Protein 4D5C (pdb70)

Sequence (194 aa):
AKLDKEQVIDNALILLNEEVGMEGLTTRKLAQKLGVEQPTLYWHVKNKRALLDALAEETILQKHHHHVLPLANESWQDFLRNNAKSFRQALLMYRDGGKIHAGTRPSANQFETSEQQLQFLCDAGFTLTQAVYALSSIAHFTLGSVLETQEHQESQINYPPLLTQAIDDIMDSDNGEAAFLFVLDVMMISSGLETVLNN

InterPro domains:
  IPR001647 DNA-binding HTH domain, TetR-type [PF00440] (10-55)
  IPR001647 DNA-binding HTH domain, TetR-type [PR00455] (9-22)
  IPR001647 DNA-binding HTH domain, TetR-type [PR00455] (30-53)
  IPR001647 DNA-binding HTH domain, TetR-type [PS50977] (3-63)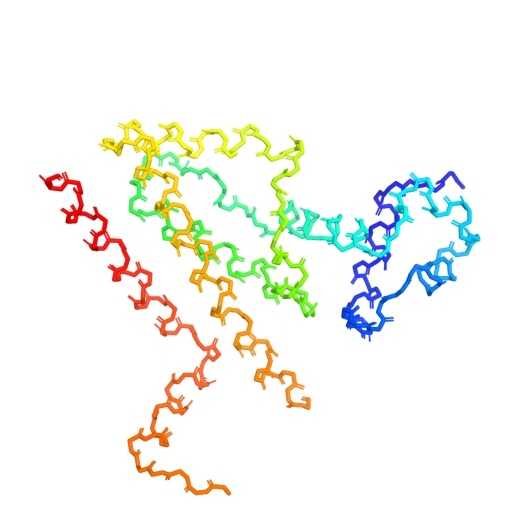
  IPR003012 Tetracycline transcriptional regulator, TetR [PR00400] (21-44)
  IPR003012 Tetracycline transcriptional regulator, TetR [PR00400] (75-94)
  IPR003012 Tetracycline transcriptional regulator, TetR [PR00400] (95-118)
  IPR003012 Tetracycline transcriptional regulator, TetR [PR00400] (130-149)
  IPR003012 Tetracycline transcriptional regulator, TetR [PR00400] (185-199)
  IPR004111 Tetracycline repressor TetR, C-terminal [PF02909] (68-202)
  IPR009057 Homedomain-like superfamily [SSF46689] (4-68)
  IPR023772 DNA-binding HTH domain, TetR-type, conserved site [PS01081] (21-52)
  IPR036271 Tetracyclin repressor-like, C-terminal domain superfamily [SSF48498] (68-204)
  IPR050109 HTH-type, TetR-like transcriptional regulator [PTHR30055] (5-101)

CATH classification: 1.10.10.60 (+1 more: 1.10.357.10)

Secondary structure (DSSP, 8-state):
----HHHHHHHHHHHHHHHHHHH--HHHHHHHHT--HHHHTTT-SSHHHHHHHHHHHHHHHH----SPPTT--HHHHHHHHHHHHHHHHHTSTTHHHHHTT----HHHHHHHHHHHHHHHHTT--HHHHHHHHHHHHHHHHHHHHHHHHHHH------HHHHHHHHHHHTTTTHHHHHHHHHHHHHHHHHHHH-

Organism: Proteus mirabilis (NCBI:txid584)

Solve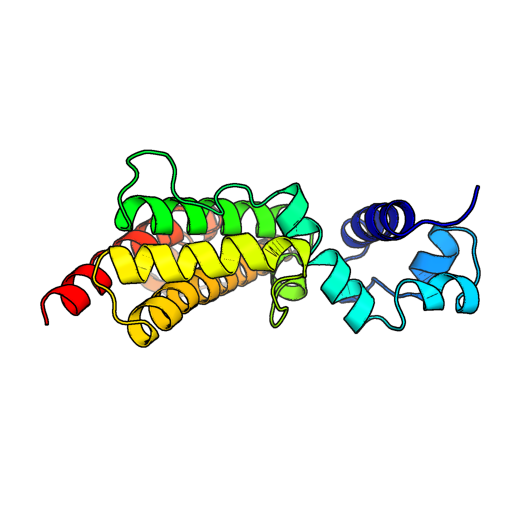nt-accessible surface area: 11404 Å² total; per-residue (Å²): 160,84,35,69,89,127,70,0,6,46,33,0,5,88,15,0,69,104,52,4,42,161,20,0,44,24,130,62,0,4,121,82,24,67,38,132,68,98,62,0,99,199,42,5,128,82,64,102,32,0,6,60,15,0,3,53,25,4,29,90,86,56,20,131,28,41,61,35,111,95,164,28,49,22,43,60,0,0,52,48,11,0,74,21,13,14,118,1,3,53,112,35,90,12,2,0,87,0,28,44,74,33,203,67,16,79,88,23,125,126,31,32,116,71,25,46,102,47,0,41,109,40,52,6,79,107,74,49,0,68,144,0,31,39,25,3,36,125,50,0,28,28,18,0,53,109,9,20,78,96,93,76,80,211,170,151,93,82,101,149,80,56,102,43,58,85,114,90,58,99,46,77,5,95,58,26,4,76,139,40,0,73,80,47,6,61,36,24,69,93,60,61,123,170

B-factor: mean 26.87, std 11.24, range [14.02, 91.84]

Structure (mmCIF, N/CA/C/O backbone):
data_4D5C
#
_entry.id   4D5C
#
_cell.length_a   55.150
_cell.length_b   106.060
_cell.length_c   70.080
_cell.angle_alpha   90.00
_cell.angle_beta   90.00
_cell.angle_gamma   90.00
#
_symmetry.space_group_name_H-M   'C 2 2 21'
#
loop_
_entity.id
_entity.type
_entity.pdbx_description
1 polymer 'TETRACYCLINE REPRESSOR PROTEIN TETR'
2 non-polymer 'SULFATE ION'
3 water water
#
loop_
_atom_site.group_PDB
_atom_site.id
_atom_site.type_symbol
_atom_site.label_atom_id
_atom_site.label_alt_id
_atom_site.label_comp_id
_atom_site.label_asym_id
_atom_site.label_entity_id
_atom_site.label_seq_id
_atom_site.pdbx_PDB_ins_code
_atom_site.Cartn_x
_atom_site.Cartn_y
_atom_site.Cartn_z
_atom_site.occupancy
_atom_site.B_iso_or_equiv
_atom_site.auth_seq_id
_atom_site.auth_comp_id
_atom_site.auth_asym_id
_atom_site.auth_atom_id
_atom_site.pdbx_PDB_model_num
ATOM 1 N N . ALA A 1 1 ? 51.058 26.000 -17.411 1.00 60.63 2 ALA A N 1
ATOM 2 C CA . ALA A 1 1 ? 49.942 26.613 -16.625 1.00 61.61 2 ALA A CA 1
ATOM 3 C C . ALA A 1 1 ? 50.024 26.294 -15.108 1.00 60.25 2 ALA A C 1
ATOM 4 O O . ALA A 1 1 ? 50.869 25.509 -14.650 1.00 57.07 2 ALA A O 1
ATOM 6 N N . LYS A 1 2 ? 49.153 26.950 -14.342 1.00 57.17 3 LYS A N 1
ATOM 7 C CA . LYS A 1 2 ? 48.886 26.576 -12.966 1.00 53.30 3 LYS A CA 1
ATOM 8 C C . LYS A 1 2 ? 48.126 25.234 -12.934 1.00 45.83 3 LYS A C 1
ATOM 9 O O . LYS A 1 2 ? 47.362 24.921 -13.850 1.00 44.87 3 LYS A O 1
ATOM 11 N N . LEU A 1 3 ? 48.346 24.452 -11.881 1.00 37.94 4 LEU A N 1
ATOM 12 C CA . LEU A 1 3 ? 47.530 23.288 -11.628 1.00 34.01 4 LEU A CA 1
ATOM 13 C C . LEU A 1 3 ? 46.180 23.767 -11.091 1.00 33.66 4 LEU A C 1
ATOM 14 O O . LEU A 1 3 ? 46.131 24.470 -10.079 1.00 33.86 4 LEU A O 1
ATOM 19 N N . ASP A 1 4 ? 45.097 23.401 -11.769 1.00 30.26 5 ASP A N 1
ATOM 20 C CA . ASP A 1 4 ? 43.752 23.752 -11.321 1.00 30.04 5 ASP A CA 1
ATOM 21 C C . ASP A 1 4 ? 43.019 22.498 -10.869 1.00 26.74 5 ASP A C 1
ATOM 22 O O . ASP A 1 4 ? 43.422 21.372 -11.169 1.00 23.29 5 ASP A O 1
ATOM 27 N N . LYS A 1 5 ? 41.968 22.700 -10.090 1.00 25.95 6 LYS A N 1
ATOM 28 C CA . LYS A 1 5 ? 41.254 21.595 -9.491 1.00 27.20 6 LYS A CA 1
ATOM 29 C C . LYS A 1 5 ? 40.644 20.656 -10.519 1.00 24.70 6 LYS A C 1
ATOM 30 O O . LYS A 1 5 ? 40.688 19.459 -10.335 1.00 22.70 6 LYS A O 1
ATOM 36 N N . GLU A 1 6 ? 40.012 21.210 -11.552 1.00 25.41 7 GLU A N 1
ATOM 37 C CA . GLU A 1 6 ? 39.481 20.405 -12.645 1.00 26.32 7 GLU A CA 1
ATOM 38 C C . GLU A 1 6 ? 40.539 19.470 -13.253 1.00 24.85 7 GLU A C 1
ATOM 39 O O . GLU A 1 6 ? 40.287 18.284 -13.495 1.00 23.72 7 GLU A O 1
ATOM 45 N N . GLN A 1 7 ? 41.740 19.996 -13.461 1.00 24.17 8 GLN A N 1
ATOM 46 C CA . GLN A 1 7 ? 42.829 19.169 -13.986 1.00 23.64 8 GLN A CA 1
ATOM 47 C C . GLN A 1 7 ? 43.189 18.030 -12.984 1.00 21.70 8 GLN A C 1
ATOM 48 O O . GLN A 1 7 ? 43.313 16.879 -13.346 1.00 20.64 8 GLN A O 1
ATOM 54 N N . VAL A 1 8 ? 43.291 18.361 -11.700 1.00 20.29 9 VAL A N 1
ATOM 55 C CA . VAL A 1 8 ? 43.546 17.363 -10.702 1.00 19.41 9 VAL A CA 1
ATOM 56 C C . VAL A 1 8 ? 42.480 16.259 -10.733 1.00 18.62 9 VAL A C 1
ATOM 57 O O . VAL A 1 8 ? 42.790 15.068 -10.764 1.00 17.68 9 VAL A O 1
ATOM 61 N N . ILE A 1 9 ? 41.222 16.678 -10.673 1.00 18.47 10 ILE A N 1
ATOM 62 C CA . ILE A 1 9 ? 40.153 15.701 -10.560 1.00 18.99 10 ILE A CA 1
ATOM 63 C C . ILE A 1 9 ? 39.980 14.871 -11.856 1.00 18.52 10 ILE A C 1
ATOM 64 O O . ILE A 1 9 ? 39.793 13.662 -11.794 1.00 18.22 10 ILE A O 1
ATOM 69 N N . ASP A 1 10 ? 40.114 15.495 -13.008 1.00 18.69 11 ASP A N 1
ATOM 70 C CA . ASP A 1 10 ? 39.986 14.741 -14.252 1.00 19.09 11 ASP A CA 1
ATOM 71 C C . ASP A 1 10 ? 41.077 13.651 -14.344 1.00 18.71 11 ASP A C 1
ATOM 72 O O . ASP A 1 10 ? 40.806 12.516 -14.780 1.00 18.41 11 ASP A O 1
ATOM 77 N N . ASN A 1 11 ? 42.309 14.010 -13.936 1.00 18.10 12 ASN A N 1
ATOM 78 C CA . ASN A 1 11 ? 43.396 13.033 -13.890 1.00 17.88 12 ASN A CA 1
ATOM 79 C C . ASN A 1 11 ? 43.149 11.941 -12.877 1.00 17.23 12 ASN A C 1
ATOM 80 O O . ASN A 1 11 ? 43.401 10.766 -13.131 1.00 16.94 12 ASN A O 1
ATOM 85 N N . ALA A 1 12 ? 42.572 12.321 -11.736 1.00 16.84 13 ALA A N 1
ATOM 86 C CA . ALA A 1 12 ? 42.222 11.348 -10.711 1.00 16.85 13 ALA A CA 1
ATOM 87 C C . ALA A 1 12 ? 41.157 10.328 -11.133 1.00 17.09 13 ALA A C 1
ATOM 88 O O . ALA A 1 12 ? 41.253 9.145 -10.777 1.00 16.91 13 ALA A O 1
ATOM 90 N N . LEU A 1 13 ? 40.166 10.816 -11.897 1.00 17.20 14 LEU A N 1
ATOM 91 C CA . LEU A 1 13 ? 39.134 9.951 -12.425 1.00 17.84 14 LEU A CA 1
ATOM 92 C C . LEU A 1 13 ? 39.702 8.907 -13.378 1.00 17.80 14 LEU A C 1
ATOM 93 O O . LEU A 1 13 ? 39.311 7.744 -13.355 1.00 17.59 14 LEU A O 1
ATOM 98 N N . ILE A 1 14 ? 40.620 9.339 -14.240 1.00 17.98 15 ILE A N 1
ATOM 99 C CA . ILE A 1 14 ? 41.351 8.426 -15.103 1.00 18.35 15 ILE A CA 1
ATOM 100 C C . ILE A 1 14 ? 42.105 7.368 -14.298 1.00 18.74 15 ILE A C 1
ATOM 101 O O . ILE A 1 14 ? 42.025 6.178 -14.560 1.00 18.85 15 ILE A O 1
ATOM 106 N N . LEU A 1 15 ? 42.829 7.822 -13.282 1.00 18.86 16 LEU A N 1
ATOM 107 C CA . LEU A 1 15 ? 43.605 6.922 -12.471 1.00 19.78 16 LEU A CA 1
ATOM 108 C C . LEU A 1 15 ? 42.696 5.937 -11.716 1.00 19.56 16 LEU A C 1
ATOM 109 O O . LEU A 1 15 ? 43.036 4.765 -11.587 1.00 19.99 16 LEU A O 1
ATOM 114 N N . LEU A 1 16 ? 41.555 6.421 -11.235 1.00 19.10 17 LEU A N 1
ATOM 115 C CA . LEU A 1 16 ? 40.581 5.553 -10.570 1.00 19.59 17 LEU A CA 1
ATOM 116 C C . LEU A 1 16 ? 40.170 4.377 -11.453 1.00 20.24 17 LEU A C 1
ATOM 117 O O . LEU A 1 16 ? 40.131 3.229 -11.016 1.00 20.84 17 LEU A O 1
ATOM 122 N N . ASN A 1 17 ? 39.804 4.643 -12.712 1.00 20.25 18 ASN A N 1
ATOM 123 C CA . ASN A 1 17 ? 39.524 3.527 -13.581 1.00 21.11 18 ASN A CA 1
ATOM 124 C C . ASN A 1 17 ? 40.689 2.592 -13.854 1.00 21.94 18 ASN A C 1
ATOM 125 O O . ASN A 1 17 ? 40.496 1.393 -14.068 1.00 22.67 18 ASN A O 1
ATOM 130 N N . GLU A 1 18 ? 41.888 3.146 -13.899 1.00 22.00 19 GLU A N 1
ATOM 131 C CA A GLU A 1 18 ? 43.096 2.375 -14.170 0.60 22.79 19 GLU A CA 1
ATOM 132 C CA B GLU A 1 18 ? 43.080 2.330 -14.180 0.40 23.07 19 GLU A CA 1
ATOM 133 C C . GLU A 1 18 ? 43.468 1.468 -12.999 1.00 23.49 19 GLU A C 1
ATOM 134 O O . GLU A 1 18 ? 43.855 0.324 -13.193 1.00 25.17 19 GLU A O 1
ATOM 145 N N . VAL A 1 19 ? 43.373 1.993 -11.778 1.00 23.13 20 VAL A N 1
ATOM 146 C CA . VAL A 1 19 ? 43.841 1.227 -10.610 1.00 23.69 20 VAL A CA 1
ATOM 147 C C . VAL A 1 19 ? 42.830 0.890 -9.510 1.00 23.72 20 VAL A C 1
ATOM 148 O O . VAL A 1 19 ? 43.160 0.098 -8.628 1.00 25.10 20 VAL A O 1
ATOM 152 N N . GLY A 1 20 ? 41.643 1.468 -9.523 1.00 23.07 21 GLY A N 1
ATOM 153 C CA . GLY A 1 20 ? 40.681 1.172 -8.486 1.00 23.34 21 GLY A CA 1
ATOM 154 C C . GLY A 1 20 ? 40.893 2.051 -7.263 1.00 23.13 21 GLY A C 1
ATOM 155 O O . GLY A 1 20 ? 41.911 2.746 -7.117 1.00 22.01 21 GLY A O 1
ATOM 156 N N . MET A 1 21 ? 39.925 2.004 -6.370 1.00 23.31 22 MET A N 1
ATOM 157 C CA . MET A 1 21 ? 39.890 2.850 -5.190 1.00 23.82 22 MET A CA 1
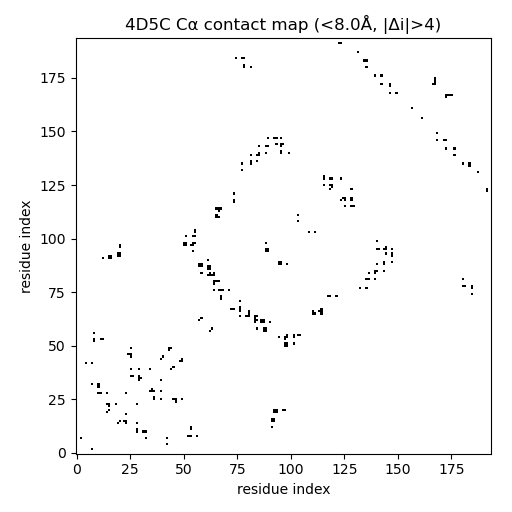ATOM 158 C C . MET A 1 21 ? 41.061 2.576 -4.249 1.00 24.62 22 MET A C 1
ATOM 159 O O . MET A 1 21 ? 41.756 3.498 -3.851 1.00 23.44 22 MET A O 1
ATOM 164 N N . GLU A 1 22 ? 41.237 1.309 -3.913 1.00 25.81 23 GLU A N 1
ATOM 165 C CA . GLU A 1 22 ? 42.321 0.896 -3.043 1.00 27.79 23 GLU A CA 1
ATOM 166 C C . GLU A 1 22 ? 43.666 1.308 -3.620 1.00 26.08 23 GLU A C 1
ATOM 167 O O . GLU A 1 22 ? 44.529 1.841 -2.868 1.00 25.52 23 GLU A O 1
ATOM 173 N N . GLY A 1 23 ? 43.855 1.064 -4.925 1.00 25.08 24 GLY A N 1
ATOM 174 C CA . GLY A 1 23 ? 45.113 1.414 -5.610 1.00 25.41 24 GLY A CA 1
ATOM 175 C C . GLY A 1 23 ? 45.442 2.894 -5.763 1.00 24.27 24 GLY A C 1
ATOM 176 O O . GLY A 1 23 ? 46.601 3.291 -5.953 1.00 24.05 24 GLY A O 1
ATOM 177 N N . LEU A 1 24 ? 44.405 3.712 -5.742 1.00 23.35 25 LEU A N 1
ATOM 178 C CA . LEU A 1 24 ? 44.512 5.137 -5.925 1.00 22.98 25 LEU A CA 1
ATOM 179 C C . LEU A 1 24 ? 45.165 5.764 -4.716 1.00 22.36 25 LEU A C 1
ATOM 180 O O . LEU A 1 24 ? 44.700 5.557 -3.590 1.00 23.13 25 LEU A O 1
ATOM 185 N N . THR A 1 25 ? 46.275 6.491 -4.916 1.00 21.06 26 THR A N 1
ATOM 186 C CA . THR A 1 25 ? 46.927 7.165 -3.791 1.00 20.48 26 THR A CA 1
ATOM 187 C C . THR A 1 25 ? 47.374 8.548 -4.260 1.00 19.70 26 THR A C 1
ATOM 188 O O . THR A 1 25 ? 47.579 8.805 -5.476 1.00 18.57 26 THR A O 1
ATOM 192 N N . THR A 1 26 ? 47.526 9.466 -3.314 1.00 19.37 27 THR A N 1
ATOM 193 C CA . THR A 1 26 ? 47.965 10.815 -3.689 1.00 18.86 27 THR A CA 1
ATOM 194 C C . THR A 1 26 ? 49.402 10.817 -4.297 1.00 18.55 27 THR A C 1
ATOM 195 O O . THR A 1 26 ? 49.689 11.597 -5.215 1.00 17.84 27 THR A O 1
ATOM 199 N N . ARG A 1 27 ? 50.247 9.902 -3.835 1.00 18.81 28 ARG A N 1
ATOM 200 C CA . ARG A 1 27 ? 51.593 9.747 -4.458 1.00 19.05 28 ARG A CA 1
ATOM 201 C C . ARG A 1 27 ? 51.490 9.462 -5.932 1.00 18.84 28 ARG A C 1
ATOM 202 O O . ARG A 1 27 ? 52.168 10.118 -6.761 1.00 18.56 28 ARG A O 1
ATOM 210 N N . LYS A 1 28 ? 50.657 8.484 -6.285 1.00 19.01 29 LYS A N 1
ATOM 211 C CA . LYS A 1 28 ? 50.484 8.112 -7.684 1.00 19.06 29 LYS A CA 1
ATOM 212 C C . LYS A 1 28 ? 49.859 9.230 -8.476 1.00 18.58 29 LYS A C 1
ATOM 213 O O . LYS A 1 28 ? 50.265 9.506 -9.640 1.00 18.76 29 LYS A O 1
ATOM 219 N N . LEU A 1 29 ? 48.834 9.869 -7.912 1.00 17.74 30 LEU A N 1
ATOM 220 C CA . LEU A 1 29 ? 48.220 10.998 -8.605 1.00 17.30 30 LEU A CA 1
ATOM 221 C C . LEU A 1 29 ? 49.221 12.168 -8.828 1.00 17.05 30 LEU A C 1
ATOM 222 O O . LEU A 1 29 ? 49.263 12.771 -9.907 1.00 16.72 30 LEU A O 1
ATOM 227 N N . ALA A 1 30 ? 50.032 12.476 -7.822 1.00 17.09 31 ALA A N 1
ATOM 228 C CA . ALA A 1 30 ? 51.116 13.472 -8.018 1.00 17.09 31 ALA A CA 1
ATOM 229 C C . ALA A 1 30 ? 52.047 13.134 -9.206 1.00 17.32 31 ALA A C 1
ATOM 230 O O . ALA A 1 30 ? 52.330 13.997 -10.036 1.00 17.01 31 ALA A O 1
ATOM 232 N N . GLN A 1 31 ? 52.470 11.878 -9.282 1.00 17.75 32 GLN A N 1
ATOM 233 C CA . GLN A 1 31 ? 53.261 11.392 -10.396 1.00 18.33 32 GLN A CA 1
ATOM 234 C C . GLN A 1 31 ? 52.592 11.614 -11.729 1.00 18.48 32 GLN A C 1
ATOM 235 O O . GLN A 1 31 ? 53.229 12.102 -12.674 1.00 18.52 32 GLN A O 1
ATOM 241 N N . LYS A 1 32 ? 51.298 11.280 -11.772 1.00 18.39 33 LYS A N 1
ATOM 242 C CA . LYS A 1 32 ? 50.516 11.399 -13.008 1.00 18.69 33 LYS A CA 1
ATOM 243 C C . LYS A 1 32 ? 50.463 12.861 -13.450 1.00 18.52 33 LYS A C 1
ATOM 244 O O . LYS A 1 32 ? 50.618 13.140 -14.642 1.00 18.68 33 LYS A O 1
ATOM 250 N N . LEU A 1 33 ? 50.312 13.782 -12.492 1.00 18.04 34 LEU A N 1
ATOM 251 C CA . LEU A 1 33 ? 50.222 15.218 -12.735 1.00 18.35 34 LEU A CA 1
ATOM 252 C C . LEU A 1 33 ? 51.581 15.872 -12.979 1.00 18.86 34 LEU A C 1
ATOM 253 O O . LEU A 1 33 ? 51.639 17.004 -13.440 1.00 19.63 34 LEU A O 1
ATOM 258 N N . GLY A 1 34 ? 52.661 15.188 -12.642 1.00 18.75 35 GLY A N 1
ATOM 259 C CA . GLY A 1 34 ? 53.987 15.771 -12.730 1.00 18.96 35 GLY A CA 1
ATOM 260 C C . GLY A 1 34 ? 54.248 16.884 -11.761 1.00 18.91 35 GLY A C 1
ATOM 261 O O . GLY A 1 34 ? 54.944 17.851 -12.104 1.00 19.28 35 GLY A O 1
ATOM 262 N N . VAL A 1 35 ? 53.722 16.722 -10.522 1.00 18.71 36 VAL A N 1
ATOM 263 C CA . VAL A 1 35 ? 53.980 17.637 -9.432 1.00 18.77 36 VAL A CA 1
ATOM 264 C C . VAL A 1 35 ? 54.360 16.819 -8.196 1.00 18.39 36 VAL A C 1
ATOM 265 O O . VAL A 1 35 ? 54.213 15.600 -8.169 1.00 17.69 36 VAL A O 1
ATOM 269 N N . GLU A 1 36 ? 54.838 17.512 -7.176 1.00 18.77 37 GLU A N 1
ATOM 270 C CA . GLU A 1 36 ? 55.109 16.858 -5.916 1.00 18.99 37 GLU A CA 1
ATOM 271 C C . GLU A 1 36 ? 53.911 16.965 -4.986 1.00 19.66 37 GLU A C 1
ATOM 272 O O . GLU A 1 36 ? 53.018 17.780 -5.154 1.00 19.64 37 GLU A O 1
ATOM 278 N N . GLN A 1 37 ? 53.942 16.128 -3.981 1.00 21.05 38 GLN A N 1
ATOM 279 C CA . GLN A 1 37 ? 52.840 16.038 -3.030 1.00 22.56 38 GLN A CA 1
ATOM 280 C C . GLN A 1 37 ? 52.448 17.379 -2.319 1.00 22.81 38 GLN A C 1
ATOM 281 O O . GLN A 1 37 ? 51.236 17.679 -2.162 1.00 22.20 38 GLN A O 1
ATOM 287 N N . PRO A 1 38 ? 53.447 18.185 -1.904 1.00 22.67 39 PRO A N 1
ATOM 288 C CA . PRO A 1 38 ? 53.067 19.463 -1.305 1.00 23.16 39 PRO A CA 1
ATOM 289 C C . PRO A 1 38 ? 52.286 20.385 -2.243 1.00 22.83 39 PRO A C 1
ATOM 290 O O . PRO A 1 38 ? 51.515 21.195 -1.776 1.00 23.30 39 PRO A O 1
ATOM 294 N N . THR A 1 39 ? 52.519 20.260 -3.552 1.00 21.56 40 THR A N 1
ATOM 295 C CA . THR A 1 39 ? 51.770 21.021 -4.541 1.00 21.63 40 THR A CA 1
ATOM 296 C C . THR A 1 39 ? 50.353 20.452 -4.650 1.00 21.33 40 THR A C 1
ATOM 297 O O . THR A 1 39 ? 49.362 21.214 -4.643 1.00 22.33 40 THR A O 1
ATOM 301 N N . LEU A 1 40 ? 50.230 19.134 -4.746 1.00 20.60 41 LEU A N 1
ATOM 302 C CA . LEU A 1 40 ? 48.890 18.497 -4.826 1.00 20.43 41 LEU A CA 1
ATOM 303 C C . LEU A 1 40 ? 48.062 18.732 -3.557 1.00 20.93 41 LEU A C 1
ATOM 304 O O . LEU A 1 40 ? 46.822 18.829 -3.596 1.00 20.35 41 LEU A O 1
ATOM 309 N N . TYR A 1 41 ? 48.758 18.760 -2.424 1.00 21.34 42 TYR A N 1
ATOM 310 C CA . TYR A 1 41 ? 48.166 19.011 -1.108 1.00 23.25 42 TYR A CA 1
ATOM 311 C C . TYR A 1 41 ? 47.167 20.166 -1.046 1.00 23.01 42 TYR A C 1
ATOM 312 O O . TYR A 1 41 ? 46.144 20.094 -0.327 1.00 22.55 42 TYR A O 1
ATOM 321 N N . TRP A 1 42 ? 47.475 21.252 -1.744 1.00 22.95 43 TRP A N 1
ATOM 322 C CA . TRP A 1 42 ? 46.604 22.414 -1.748 1.00 23.98 43 TRP A CA 1
ATOM 323 C C . TRP A 1 42 ? 45.248 22.083 -2.371 1.00 23.39 43 TRP A C 1
ATOM 324 O O . TRP A 1 42 ? 44.237 22.744 -2.050 1.00 23.72 43 TRP A O 1
ATOM 335 N N . HIS A 1 43 ? 45.206 21.064 -3.220 1.00 22.39 44 HIS A N 1
ATOM 336 C CA . HIS A 1 43 ? 43.946 20.636 -3.846 1.00 22.41 44 HIS A CA 1
ATOM 337 C C . HIS A 1 43 ? 43.216 19.545 -3.075 1.00 22.77 44 HIS A C 1
ATOM 338 O O . HIS A 1 43 ? 41.987 19.599 -2.914 1.00 22.89 44 HIS A O 1
ATOM 345 N N . VAL A 1 44 ? 43.961 18.517 -2.681 1.00 22.49 45 VAL A N 1
ATOM 346 C CA . VAL A 1 44 ? 43.414 17.398 -1.946 1.00 23.49 45 VAL A CA 1
ATOM 347 C C . VAL A 1 44 ? 44.410 17.087 -0.818 1.00 25.35 45 VAL A C 1
ATOM 348 O O . VAL A 1 44 ? 45.509 16.666 -1.092 1.00 24.57 45 VAL A O 1
ATOM 352 N N . LYS A 1 45 ? 43.991 17.326 0.429 1.00 27.34 46 LYS A N 1
ATOM 353 C CA . LYS A 1 45 ? 44.892 17.225 1.587 1.00 29.46 46 LYS A CA 1
ATOM 354 C C . LYS A 1 45 ? 45.239 15.809 1.949 1.00 27.80 46 LYS A C 1
ATOM 355 O O . LYS A 1 45 ? 46.284 15.558 2.548 1.00 29.03 46 LYS A O 1
ATOM 361 N N . ASN A 1 46 ? 44.423 14.859 1.527 1.00 25.23 47 ASN A N 1
ATOM 362 C CA . ASN A 1 46 ? 44.655 13.445 1.773 1.00 24.52 47 ASN A CA 1
ATOM 363 C C . ASN A 1 46 ? 43.771 12.588 0.914 1.00 22.77 47 ASN A C 1
ATOM 364 O O . ASN A 1 46 ? 42.936 13.117 0.158 1.00 21.85 47 ASN A O 1
ATOM 369 N N . LYS A 1 47 ? 43.946 11.280 1.003 1.00 22.37 48 LYS A N 1
ATOM 370 C CA . LYS A 1 47 ? 43.156 10.376 0.173 1.00 22.40 48 LYS A CA 1
ATOM 371 C C . LYS A 1 47 ? 41.659 10.494 0.391 1.00 22.18 48 LYS A C 1
ATOM 372 O O . LYS A 1 47 ? 40.879 10.515 -0.579 1.00 21.00 48 LYS A O 1
ATOM 378 N N . ARG A 1 48 ? 41.207 10.561 1.642 1.00 23.02 49 ARG A N 1
ATOM 379 C CA . ARG A 1 48 ? 39.768 10.711 1.855 1.00 23.98 49 ARG A CA 1
ATOM 380 C C . ARG A 1 48 ? 39.227 11.973 1.238 1.00 22.68 49 ARG A C 1
ATOM 381 O O . ARG A 1 48 ? 38.108 11.963 0.728 1.00 22.52 49 ARG A O 1
ATOM 389 N N . ALA A 1 49 ? 39.990 13.058 1.272 1.00 22.08 50 ALA A N 1
ATOM 390 C CA . ALA A 1 49 ? 39.520 14.300 0.604 1.00 21.67 50 ALA A CA 1
ATOM 391 C C . ALA A 1 49 ? 39.468 14.133 -0.925 1.00 20.76 50 ALA A C 1
ATOM 392 O O . ALA A 1 49 ? 38.578 14.690 -1.596 1.00 19.62 50 ALA A O 1
ATOM 394 N N . LEU A 1 50 ? 40.437 13.370 -1.442 1.00 20.62 51 LEU A N 1
ATOM 395 C CA . LEU A 1 50 ? 40.471 13.031 -2.864 1.00 19.88 51 LEU A CA 1
ATOM 396 C C . LEU A 1 50 ? 39.227 12.228 -3.247 1.00 19.97 51 LEU A C 1
ATOM 397 O O . LEU A 1 50 ? 38.546 12.546 -4.236 1.00 18.97 51 LEU A O 1
ATOM 402 N N . LEU A 1 51 ? 38.905 11.209 -2.458 1.00 20.47 52 LEU A N 1
ATOM 403 C CA . LEU A 1 51 ? 37.746 10.358 -2.760 1.00 20.66 52 LEU A CA 1
ATOM 404 C C . LEU A 1 51 ? 36.449 11.171 -2.667 1.00 20.81 52 LEU A C 1
ATOM 405 O O . LEU A 1 51 ? 35.518 10.986 -3.488 1.00 20.24 52 LEU A O 1
ATOM 410 N N . ASP A 1 52 ? 36.351 12.061 -1.673 1.00 21.06 53 ASP A N 1
ATOM 411 C CA . ASP A 1 52 ? 35.173 12.947 -1.572 1.00 21.82 53 ASP A CA 1
ATOM 412 C C . ASP A 1 52 ? 35.002 13.820 -2.821 1.00 20.85 53 ASP A C 1
ATOM 413 O O . ASP A 1 52 ? 33.878 13.981 -3.357 1.00 20.40 53 ASP A O 1
ATOM 418 N N . ALA A 1 53 ? 36.133 14.350 -3.319 1.00 20.25 54 ALA A N 1
ATOM 419 C CA . ALA A 1 53 ? 36.100 15.178 -4.497 1.00 19.44 54 ALA A CA 1
ATOM 420 C C . ALA A 1 53 ? 35.717 14.368 -5.745 1.00 18.71 54 ALA A C 1
ATOM 421 O O . ALA A 1 53 ? 34.913 14.847 -6.557 1.00 19.13 54 ALA A O 1
ATOM 423 N N . LEU A 1 54 ? 36.208 13.134 -5.851 1.00 18.24 55 LEU A N 1
ATOM 424 C CA . LEU A 1 54 ? 35.809 12.246 -6.930 1.00 18.27 55 LEU A CA 1
ATOM 425 C C . LEU A 1 54 ? 34.299 11.973 -6.893 1.00 18.00 55 LEU A C 1
ATOM 426 O O . LEU A 1 54 ? 33.623 12.086 -7.891 1.00 17.02 55 LEU A O 1
ATOM 431 N N . ALA A 1 55 ? 33.798 11.629 -5.712 1.00 18.46 56 ALA A N 1
ATOM 432 C CA . ALA A 1 55 ? 32.367 11.315 -5.550 1.00 19.16 56 ALA A CA 1
ATOM 433 C C . ALA A 1 55 ? 31.536 12.492 -5.994 1.00 19.38 56 ALA A C 1
ATOM 434 O O . ALA A 1 55 ? 30.535 12.298 -6.746 1.00 19.15 56 ALA A O 1
ATOM 436 N N . GLU A 1 56 ? 31.880 13.687 -5.508 1.00 19.96 57 GLU A N 1
ATOM 437 C CA A GLU A 1 56 ? 31.119 14.882 -5.864 0.70 21.39 57 GLU A CA 1
ATOM 438 C CA B GLU A 1 56 ? 31.148 14.905 -5.847 0.30 20.01 57 GLU A CA 1
ATOM 439 C C . GLU A 1 56 ? 31.173 15.170 -7.353 1.00 20.17 57 GLU A C 1
ATOM 440 O O . GLU A 1 56 ? 30.126 15.498 -7.970 1.00 18.70 57 GLU A O 1
ATOM 451 N N . THR A 1 57 ? 32.354 15.008 -7.932 1.00 18.87 58 THR A N 1
ATOM 452 C CA . THR A 1 57 ? 32.508 15.293 -9.349 1.00 19.17 58 THR A CA 1
ATOM 453 C C . THR A 1 57 ? 31.788 14.291 -10.244 1.00 18.04 58 THR A C 1
ATOM 454 O O . THR A 1 57 ? 31.265 14.663 -11.277 1.00 18.13 58 THR A O 1
ATOM 458 N N . ILE A 1 58 ? 31.774 13.034 -9.846 1.00 17.28 59 ILE A N 1
ATOM 459 C CA . ILE A 1 58 ? 31.063 12.041 -10.600 1.00 17.16 59 ILE A CA 1
ATOM 460 C C . ILE A 1 58 ? 29.585 12.391 -10.629 1.00 17.31 59 ILE A C 1
ATOM 461 O O . ILE A 1 58 ? 28.978 12.308 -11.690 1.00 17.01 59 ILE A O 1
ATOM 466 N N . LEU A 1 59 ? 29.006 12.774 -9.508 1.00 17.49 60 LEU A N 1
ATOM 467 C CA . LEU A 1 59 ? 27.570 13.186 -9.557 1.00 18.00 60 LEU A CA 1
ATOM 468 C C . LEU A 1 59 ? 27.387 14.429 -10.429 1.00 18.53 60 LEU A C 1
ATOM 469 O O . LEU A 1 59 ? 26.435 14.518 -11.193 1.00 18.12 60 LEU A O 1
ATOM 474 N N . GLN A 1 60 ? 28.238 15.433 -10.271 1.00 19.04 61 GLN A N 1
ATOM 475 C CA . GLN A 1 60 ? 28.102 16.658 -11.036 1.00 20.71 61 GLN A CA 1
ATOM 476 C C . GLN A 1 60 ? 28.144 16.362 -12.530 1.00 20.32 61 GLN A C 1
ATOM 477 O O . GLN A 1 60 ? 27.367 16.924 -13.299 1.00 20.73 61 GLN A O 1
ATOM 483 N N . LYS A 1 61 ? 29.045 15.478 -12.939 1.00 19.18 62 LYS A N 1
ATOM 484 C CA . LYS A 1 61 ? 29.189 15.141 -14.342 1.00 19.19 62 LYS A CA 1
ATOM 485 C C . LYS A 1 61 ? 28.131 14.196 -14.905 1.00 18.03 62 LYS A C 1
ATOM 486 O O . LYS A 1 61 ? 27.921 14.207 -16.130 1.00 18.46 62 LYS A O 1
ATOM 492 N N . HIS A 1 62 ? 27.569 13.318 -14.079 1.00 16.72 63 HIS A N 1
ATOM 493 C CA . HIS A 1 62 ? 26.779 12.230 -14.636 1.00 16.58 63 HIS A CA 1
ATOM 494 C C . HIS A 1 62 ? 25.396 11.995 -14.018 1.00 16.41 63 HIS A C 1
ATOM 495 O O . HIS A 1 62 ? 24.622 11.254 -14.601 1.00 16.60 63 HIS A O 1
ATOM 502 N N . HIS A 1 63 ? 25.121 12.607 -12.871 1.00 16.25 64 HIS A N 1
ATOM 503 C CA . HIS A 1 63 ? 23.831 12.446 -12.187 1.00 16.58 64 HIS A CA 1
ATOM 504 C C . HIS A 1 63 ? 22.990 13.676 -12.490 1.00 17.06 64 HIS A C 1
ATOM 505 O O . HIS A 1 63 ? 23.106 14.692 -11.825 1.00 17.39 64 HIS A O 1
ATOM 512 N N . HIS A 1 64 ? 22.173 13.581 -13.525 1.00 17.06 65 HIS A N 1
ATOM 513 C CA . HIS A 1 64 ? 21.481 14.758 -14.045 1.00 17.92 65 HIS A CA 1
ATOM 514 C C . HIS A 1 64 ? 20.010 14.864 -13.604 1.00 18.15 65 HIS A C 1
ATOM 515 O O . HIS A 1 64 ? 19.478 15.971 -13.663 1.00 19.21 65 HIS A O 1
ATOM 522 N N . HIS A 1 65 ? 19.378 13.778 -13.161 1.00 17.66 66 HIS A N 1
ATOM 523 C CA . HIS A 1 65 ? 17.981 13.897 -12.705 1.00 17.72 66 HIS A CA 1
ATOM 524 C C . HIS A 1 65 ? 17.891 14.331 -11.241 1.00 18.36 66 HIS A C 1
ATOM 525 O O . HIS A 1 65 ? 17.467 13.557 -10.369 1.00 17.54 66 HIS A O 1
ATOM 532 N N . VAL A 1 66 ? 18.350 15.555 -10.983 1.00 19.43 67 VAL A N 1
ATOM 533 C CA . VAL A 1 66 ? 18.460 16.065 -9.607 1.00 20.88 67 VAL A CA 1
ATOM 534 C C . VAL A 1 66 ? 17.292 16.971 -9.208 1.00 21.50 67 VAL A C 1
ATOM 535 O O . VAL A 1 66 ? 17.141 17.324 -8.025 1.00 22.31 67 VAL A O 1
ATOM 539 N N . LEU A 1 67 ? 16.499 17.406 -10.167 1.00 21.99 68 LEU A N 1
ATOM 540 C CA . LEU A 1 67 ? 15.244 18.102 -9.870 1.00 23.62 68 LEU A CA 1
ATOM 541 C C . LEU A 1 67 ? 14.096 17.458 -10.589 1.00 23.68 68 LEU A C 1
ATOM 542 O O . LEU A 1 67 ? 14.286 16.885 -11.698 1.00 23.43 68 LEU A O 1
ATOM 547 N N . PRO A 1 68 ? 12.871 17.613 -10.046 1.00 22.69 69 PRO A N 1
ATOM 548 C CA . PRO A 1 68 ? 11.729 17.144 -10.809 1.00 22.71 69 PRO A CA 1
ATOM 549 C C . PRO A 1 68 ? 11.574 17.871 -12.156 1.00 23.12 69 PRO A C 1
ATOM 550 O O . PRO A 1 68 ? 11.758 19.080 -12.218 1.00 23.72 69 PRO A O 1
ATOM 554 N N . LEU A 1 69 ? 11.174 17.143 -13.186 1.00 23.33 70 LEU A N 1
ATOM 555 C CA . LEU A 1 69 ? 10.914 17.783 -14.480 1.00 24.20 70 LEU A CA 1
ATOM 556 C C . LEU A 1 69 ? 9.632 18.551 -14.368 1.00 25.63 70 LEU A C 1
ATOM 557 O O . LEU A 1 69 ? 8.795 18.290 -13.463 1.00 24.32 70 LEU A O 1
ATOM 562 N N . ALA A 1 70 ? 9.399 19.470 -15.307 1.00 26.13 71 ALA A N 1
ATOM 563 C CA . ALA A 1 70 ? 8.106 20.159 -15.294 1.00 27.60 71 ALA A CA 1
ATOM 564 C C . ALA A 1 70 ? 6.972 19.128 -15.249 1.00 27.78 71 ALA A C 1
ATOM 565 O O . ALA A 1 70 ? 7.000 18.113 -15.951 1.00 27.25 71 ALA A O 1
ATOM 567 N N . ASN A 1 71 ? 5.979 19.363 -14.413 1.00 30.14 72 ASN A N 1
ATOM 568 C CA . ASN A 1 71 ? 4.862 18.450 -14.319 1.00 32.09 72 ASN A CA 1
ATOM 569 C C . ASN A 1 71 ? 5.110 17.017 -13.757 1.00 29.13 72 ASN A C 1
ATOM 570 O O . ASN A 1 71 ? 4.140 16.247 -13.639 1.00 30.78 72 ASN A O 1
ATOM 575 N N . GLU A 1 72 ? 6.358 16.653 -13.415 1.00 24.18 73 GLU A N 1
ATOM 576 C CA . GLU A 1 72 ? 6.646 15.319 -12.883 1.00 21.25 73 GLU A CA 1
ATOM 577 C C . GLU A 1 72 ? 6.057 15.148 -11.485 1.00 19.37 73 GLU A C 1
ATOM 578 O O . GLU A 1 72 ? 6.213 16.031 -10.617 1.00 19.30 73 GLU A O 1
ATOM 584 N N . SER A 1 73 ? 5.504 13.974 -11.236 1.00 17.91 74 SER A N 1
ATOM 585 C CA . SER A 1 73 ? 4.983 13.646 -9.906 1.00 17.63 74 SER A CA 1
ATOM 586 C C . SER A 1 73 ? 6.146 13.353 -8.987 1.00 17.28 74 SER A C 1
ATOM 587 O O . SER A 1 73 ? 7.235 13.041 -9.409 1.00 16.71 74 SER A O 1
ATOM 590 N N . TRP A 1 74 ? 5.904 13.450 -7.681 1.00 16.16 75 TRP A N 1
ATOM 591 C CA . TRP A 1 74 ? 6.944 12.997 -6.773 1.00 15.49 75 TRP A CA 1
ATOM 592 C C . TRP A 1 74 ? 7.346 11.533 -6.999 1.00 15.03 75 TRP A C 1
ATOM 593 O O . TRP A 1 74 ? 8.536 11.184 -6.850 1.00 14.57 75 TRP A O 1
ATOM 604 N N . GLN A 1 75 ? 6.388 10.675 -7.345 1.00 15.25 76 GLN A N 1
ATOM 605 C CA . GLN A 1 75 ? 6.654 9.269 -7.624 1.00 15.32 76 GLN A CA 1
ATOM 606 C C . GLN A 1 75 ? 7.643 9.124 -8.802 1.00 15.59 76 GLN A C 1
ATOM 607 O O . GLN A 1 75 ? 8.682 8.443 -8.688 1.00 15.62 76 GLN A O 1
ATOM 613 N N . ASP A 1 76 ? 7.353 9.821 -9.873 1.00 16.39 77 ASP A N 1
ATOM 614 C CA . ASP A 1 76 ? 8.267 9.761 -11.025 1.00 17.28 77 ASP A CA 1
ATOM 615 C C . ASP A 1 76 ? 9.606 10.426 -10.728 1.00 16.57 77 ASP A C 1
ATOM 616 O O . ASP A 1 76 ? 10.643 9.927 -11.192 1.00 16.36 77 ASP A O 1
ATOM 621 N N . PHE A 1 77 ? 9.601 11.523 -9.976 1.00 15.98 78 PHE A N 1
ATOM 622 C CA . PHE A 1 77 ? 10.841 12.167 -9.618 1.00 15.55 78 PHE A CA 1
ATOM 623 C C . PHE A 1 77 ? 11.760 11.203 -8.802 1.00 15.16 78 PHE A C 1
ATOM 624 O O . PHE A 1 77 ? 12.955 11.033 -9.133 1.00 14.56 78 PHE A O 1
ATOM 632 N N . LEU A 1 78 ? 11.239 10.575 -7.746 1.00 15.30 79 LEU A N 1
ATOM 633 C CA . LEU A 1 78 ? 12.077 9.603 -7.002 1.00 15.10 79 LEU A CA 1
ATOM 634 C C . LEU A 1 78 ? 12.570 8.442 -7.889 1.00 15.35 79 LEU A C 1
ATOM 635 O O . LEU A 1 78 ? 13.730 8.009 -7.778 1.00 15.12 79 LEU A O 1
ATOM 640 N N . ARG A 1 79 ? 11.718 7.967 -8.803 1.00 15.86 80 ARG A N 1
ATOM 641 C CA . ARG A 1 79 ? 12.060 6.851 -9.631 1.00 16.79 80 ARG A CA 1
ATOM 642 C C . ARG A 1 79 ? 13.231 7.258 -10.550 1.00 15.97 80 ARG A C 1
ATOM 643 O O . ARG A 1 79 ? 14.242 6.528 -10.691 1.00 15.67 80 ARG A O 1
ATOM 651 N N . ASN A 1 80 ? 13.077 8.424 -11.159 1.00 15.61 81 ASN A N 1
ATOM 652 C CA . ASN A 1 80 ? 14.088 8.887 -12.146 1.00 15.40 81 ASN A CA 1
ATOM 653 C C . ASN A 1 80 ? 15.338 9.399 -11.485 1.00 14.95 81 ASN A C 1
ATOM 654 O O . ASN A 1 80 ? 16.454 9.187 -11.996 1.00 14.65 81 ASN A O 1
ATOM 659 N N . ASN A 1 81 ? 15.213 9.976 -10.297 1.00 14.76 82 ASN A N 1
ATOM 660 C CA . ASN A 1 81 ? 16.352 10.367 -9.530 1.00 15.06 82 ASN A CA 1
ATOM 661 C C . ASN A 1 81 ? 17.198 9.140 -9.186 1.00 14.73 82 ASN A C 1
ATOM 662 O O . ASN A 1 81 ? 18.430 9.183 -9.279 1.00 14.36 82 ASN A O 1
ATOM 667 N N . ALA A 1 82 ? 16.534 8.064 -8.721 1.00 14.70 83 ALA A N 1
ATOM 668 C CA . ALA A 1 82 ? 17.224 6.798 -8.384 1.00 14.72 83 ALA A CA 1
ATOM 669 C C . ALA A 1 82 ? 17.936 6.153 -9.571 1.00 14.74 83 ALA A C 1
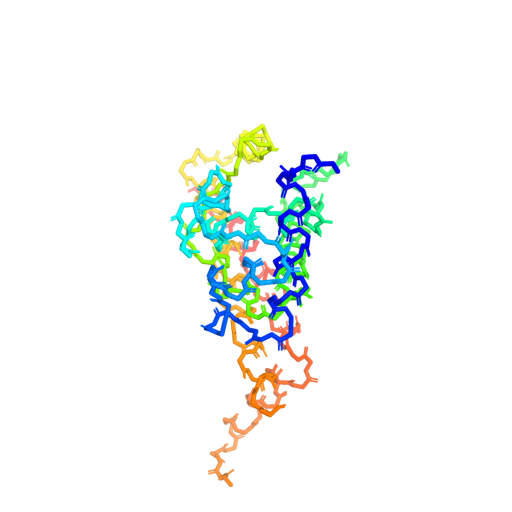ATOM 670 O O . ALA A 1 82 ? 19.108 5.711 -9.480 1.00 14.53 83 ALA A O 1
ATOM 672 N N . LYS A 1 83 ? 17.240 6.104 -10.700 1.00 15.09 84 LYS A N 1
ATOM 673 C CA . LYS A 1 83 ? 17.832 5.553 -11.940 1.00 15.34 84 LYS A CA 1
ATOM 674 C C . LYS A 1 83 ? 19.060 6.357 -12.369 1.00 15.01 84 LYS A C 1
ATOM 675 O O . LYS A 1 83 ? 20.118 5.770 -12.728 1.00 15.10 84 LYS A O 1
ATOM 681 N N . SER A 1 84 ? 18.940 7.674 -12.319 1.00 14.51 85 SER A N 1
ATOM 682 C CA . SER A 1 84 ? 20.031 8.587 -12.683 1.00 14.56 85 SER A CA 1
ATOM 683 C C . SER A 1 84 ? 21.195 8.356 -11.734 1.00 14.36 85 SER A C 1
ATOM 684 O O . SER A 1 84 ? 22.361 8.274 -12.152 1.00 14.22 85 SER A O 1
ATOM 687 N N . PHE A 1 85 ? 20.901 8.307 -10.439 1.00 14.02 86 PHE A N 1
ATOM 688 C CA . PHE A 1 85 ? 21.956 8.012 -9.434 1.00 14.28 86 PHE A CA 1
ATOM 689 C C . PHE A 1 85 ? 22.690 6.693 -9.699 1.00 14.67 86 PHE A C 1
ATOM 690 O O . PHE A 1 85 ? 23.935 6.635 -9.678 1.00 14.78 86 PHE A O 1
ATOM 698 N N . ARG A 1 86 ? 21.931 5.638 -9.938 1.00 15.18 87 ARG A N 1
ATOM 699 C CA . ARG A 1 86 ? 22.487 4.317 -10.139 1.00 16.39 87 ARG A CA 1
ATOM 700 C C . ARG A 1 86 ? 23.432 4.332 -11.354 1.00 16.47 87 ARG A C 1
ATOM 701 O O . ARG A 1 86 ? 24.541 3.782 -11.310 1.00 16.33 87 ARG A O 1
ATOM 709 N N . GLN A 1 87 ? 22.974 4.965 -12.436 1.00 16.32 88 GLN A N 1
ATOM 710 C CA . GLN A 1 87 ? 23.807 4.973 -13.631 1.00 17.52 88 GLN A CA 1
ATOM 711 C C . GLN A 1 87 ? 25.100 5.781 -13.391 1.00 16.90 88 GLN A C 1
ATOM 712 O O . GLN A 1 87 ? 26.193 5.378 -13.896 1.00 17.02 88 GLN A O 1
ATOM 718 N N . ALA A 1 88 ? 24.972 6.899 -12.671 1.00 16.32 89 ALA A N 1
ATOM 719 C CA . ALA A 1 88 ? 26.146 7.720 -12.329 1.00 16.56 89 ALA A CA 1
ATOM 720 C C . ALA A 1 88 ? 27.122 6.911 -11.498 1.00 16.89 89 ALA A C 1
ATOM 721 O O . ALA A 1 88 ? 28.338 6.977 -11.771 1.00 17.60 89 ALA A O 1
ATOM 723 N N . LEU A 1 89 ? 26.648 6.214 -10.479 1.00 16.66 90 LEU A N 1
ATOM 724 C CA . LEU A 1 89 ? 27.555 5.388 -9.663 1.00 17.70 90 LEU A CA 1
ATOM 725 C C . LEU A 1 89 ? 28.223 4.259 -10.443 1.00 18.22 90 LEU A C 1
ATOM 726 O O . LEU A 1 89 ? 29.355 3.867 -10.114 1.00 18.42 90 LEU A O 1
ATOM 731 N N . LEU A 1 90 ? 27.536 3.706 -11.439 1.00 17.81 91 LEU A N 1
ATOM 732 C CA . LEU A 1 90 ? 28.127 2.662 -12.260 1.00 18.75 91 LEU A CA 1
ATOM 733 C C . LEU A 1 90 ? 29.149 3.153 -13.298 1.00 19.14 91 LEU A C 1
ATOM 734 O O . LEU A 1 90 ? 29.792 2.326 -13.910 1.00 19.14 91 LEU A O 1
ATOM 739 N N . MET A 1 91 ? 29.276 4.452 -13.489 1.00 19.34 92 MET A N 1
ATOM 740 C CA . MET A 1 91 ? 30.153 5.020 -14.532 1.00 20.86 92 MET A CA 1
ATOM 741 C C . MET A 1 91 ? 31.632 4.728 -14.285 1.00 20.85 92 MET A C 1
ATOM 742 O O . MET A 1 91 ? 32.369 4.501 -15.239 1.00 20.76 92 MET A O 1
ATOM 747 N N . TYR A 1 92 ? 32.045 4.686 -13.021 1.00 19.70 93 TYR A N 1
ATOM 748 C CA . TYR A 1 92 ? 33.431 4.524 -12.647 1.00 20.26 93 TYR A CA 1
ATOM 749 C C . TYR A 1 92 ? 33.642 3.293 -11.777 1.00 20.51 93 TYR A C 1
ATOM 750 O O . TYR A 1 92 ? 32.752 2.862 -11.017 1.00 20.19 93 TYR A O 1
ATOM 759 N N . ARG A 1 93 ? 34.860 2.769 -11.893 1.00 20.76 94 ARG A N 1
ATOM 760 C CA . ARG A 1 93 ? 35.329 1.646 -11.094 1.00 21.11 94 ARG A CA 1
ATOM 761 C C . ARG A 1 93 ? 35.227 2.031 -9.631 1.00 20.61 94 ARG A C 1
ATOM 762 O O . ARG A 1 93 ? 35.555 3.178 -9.268 1.00 19.76 94 ARG A O 1
ATOM 770 N N . ASP A 1 94 ? 34.698 1.113 -8.819 1.00 20.90 95 ASP A N 1
ATOM 771 C CA . ASP A 1 94 ? 34.487 1.349 -7.386 1.00 21.17 95 ASP A CA 1
ATOM 772 C C . ASP A 1 94 ? 33.636 2.565 -7.083 1.00 20.79 95 ASP A C 1
ATOM 773 O O . ASP A 1 94 ? 33.724 3.140 -5.979 1.00 21.14 95 ASP A O 1
ATOM 778 N N . GLY A 1 95 ? 32.714 2.894 -8.015 1.00 20.21 96 GLY A N 1
ATOM 779 C CA . GLY A 1 95 ? 31.952 4.119 -7.917 1.00 19.65 96 GLY A CA 1
ATOM 780 C C . GLY A 1 95 ? 31.073 4.143 -6.686 1.00 19.35 96 GLY A C 1
ATOM 781 O O . GLY A 1 95 ? 30.946 5.170 -6.019 1.00 19.30 96 GLY A O 1
ATOM 782 N N . GLY A 1 96 ? 30.486 2.996 -6.393 1.00 19.85 97 GLY A N 1
ATOM 783 C CA . GLY A 1 96 ? 29.699 2.835 -5.176 1.00 20.41 97 GLY A CA 1
ATOM 784 C C . GLY A 1 96 ? 30.514 3.007 -3.899 1.00 22.08 97 GLY A C 1
ATOM 785 O O . GLY A 1 96 ? 30.172 3.804 -3.032 1.00 21.31 97 GLY A O 1
ATOM 786 N N . LYS A 1 97 ? 31.629 2.293 -3.805 1.00 25.58 98 LYS A N 1
ATOM 787 C CA . LYS A 1 97 ? 32.521 2.416 -2.629 1.00 27.70 98 LYS A CA 1
ATOM 788 C C . LYS A 1 97 ? 33.039 3.822 -2.400 1.00 26.59 98 LYS A C 1
ATOM 789 O O . LYS A 1 97 ? 33.144 4.286 -1.278 1.00 25.81 98 LYS A O 1
ATOM 795 N N . ILE A 1 98 ? 33.384 4.493 -3.486 1.00 25.33 99 ILE A N 1
ATOM 796 C CA . ILE A 1 98 ? 33.814 5.884 -3.469 1.00 26.58 99 ILE A CA 1
ATOM 797 C C . ILE A 1 98 ? 32.749 6.862 -2.938 1.00 24.91 99 ILE A C 1
ATOM 798 O O . ILE A 1 98 ? 33.044 7.807 -2.177 1.00 24.35 99 ILE A O 1
ATOM 803 N N . HIS A 1 99 ? 31.500 6.599 -3.302 1.00 23.90 100 HIS A N 1
ATOM 804 C CA . HIS A 1 99 ? 30.432 7.492 -2.969 1.00 23.18 100 HIS A CA 1
ATOM 805 C C . HIS A 1 99 ? 30.056 7.439 -1.480 1.00 24.83 100 HIS A C 1
ATOM 806 O O . HIS A 1 99 ? 29.736 8.458 -0.871 1.00 24.92 100 HIS A O 1
ATOM 813 N N . ALA A 1 100 ? 30.074 6.246 -0.915 1.00 26.48 101 ALA A N 1
ATOM 814 C CA . ALA A 1 100 ? 29.551 6.035 0.449 1.00 29.30 101 ALA A CA 1
ATOM 815 C C . ALA A 1 100 ? 30.059 7.075 1.464 1.00 30.82 101 ALA A C 1
ATOM 816 O O . ALA A 1 100 ? 31.272 7.321 1.615 1.00 30.98 101 ALA A O 1
ATOM 818 N N . GLY A 1 101 ? 29.086 7.704 2.124 1.00 33.94 102 GLY A N 1
ATOM 819 C CA . GLY A 1 101 ? 29.332 8.587 3.262 1.00 37.54 102 GLY A CA 1
ATOM 820 C C . GLY A 1 101 ? 29.544 10.046 2.905 1.00 38.75 102 GLY A C 1
ATOM 821 O O . GLY A 1 101 ? 29.687 10.866 3.798 1.00 39.85 102 GLY A O 1
ATOM 822 N N . THR A 1 102 ? 29.574 10.375 1.613 1.00 37.58 103 THR A N 1
ATOM 823 C CA . THR A 1 102 ? 29.905 11.730 1.184 1.00 38.79 103 THR A CA 1
ATOM 824 C C . THR A 1 102 ? 28.688 12.639 1.314 1.00 40.69 103 THR A C 1
ATOM 825 O O . THR A 1 102 ? 27.569 12.153 1.314 1.00 44.96 103 THR A O 1
ATOM 829 N N . ARG A 1 103 ? 28.914 13.943 1.435 1.00 43.74 104 ARG A N 1
ATOM 830 C CA . ARG A 1 103 ? 27.818 14.917 1.522 1.00 52.61 104 ARG A CA 1
ATOM 831 C C . ARG A 1 103 ? 27.681 15.690 0.213 1.00 51.24 104 ARG A C 1
ATOM 832 O O . ARG A 1 103 ? 28.604 15.658 -0.628 1.00 50.45 104 ARG A O 1
ATOM 840 N N . PRO A 1 104 ? 26.530 16.390 0.023 1.00 47.78 105 PRO A N 1
ATOM 841 C CA . PRO A 1 104 ? 26.460 17.228 -1.170 1.00 47.39 105 PRO A CA 1
ATOM 842 C C . PRO A 1 104 ? 27.518 18.325 -1.100 1.00 46.20 105 PRO A C 1
ATOM 843 O O . PRO A 1 104 ? 27.800 18.854 -0.035 1.00 45.92 105 PRO A O 1
ATOM 847 N N . SER A 1 105 ? 28.115 18.638 -2.234 1.00 46.01 106 SER A N 1
ATOM 848 C CA . SER A 1 105 ? 28.993 19.776 -2.286 1.00 44.17 106 SER A CA 1
ATOM 849 C C . SER A 1 105 ? 28.207 21.079 -2.477 1.00 40.89 106 SER A C 1
ATOM 850 O O . SER A 1 105 ? 26.962 21.086 -2.703 1.00 36.98 106 SER A O 1
ATOM 853 N N . ALA A 1 106 ? 28.962 22.170 -2.408 1.00 38.44 107 ALA A N 1
ATOM 854 C CA . ALA A 1 106 ? 28.422 23.503 -2.414 1.00 40.06 107 ALA A CA 1
ATOM 855 C C . ALA A 1 106 ? 27.610 23.689 -3.663 1.00 40.01 107 ALA A C 1
ATOM 856 O O . ALA A 1 106 ? 26.510 24.247 -3.606 1.00 38.75 107 ALA A O 1
ATOM 858 N N . ASN A 1 107 ? 28.119 23.168 -4.778 1.00 44.43 108 ASN A N 1
ATOM 859 C CA . ASN A 1 107 ? 27.389 23.227 -6.046 1.00 45.43 108 ASN A CA 1
ATOM 860 C C . ASN A 1 107 ? 26.123 22.347 -6.103 1.00 40.59 108 ASN A C 1
ATOM 861 O O . ASN A 1 107 ? 25.389 22.396 -7.089 1.00 39.22 108 ASN A O 1
ATOM 866 N N . GLN A 1 108 ? 25.911 21.510 -5.097 1.00 37.16 109 GLN A N 1
ATOM 867 C CA . GLN A 1 108 ? 24.696 20.710 -5.012 1.00 35.63 109 GLN A CA 1
ATOM 868 C C . GLN A 1 108 ? 23.767 21.157 -3.852 1.00 33.56 109 GLN A C 1
ATOM 869 O O . GLN A 1 108 ? 22.687 20.591 -3.708 1.00 32.53 109 GLN A O 1
ATOM 875 N N . PHE A 1 109 ? 24.142 22.165 -3.064 1.00 32.61 110 PHE A N 1
ATOM 876 C CA . PHE A 1 109 ? 23.262 22.620 -1.951 1.00 32.67 110 PHE A CA 1
ATOM 877 C C . PHE A 1 109 ? 21.880 23.064 -2.425 1.00 31.89 110 PHE A C 1
ATOM 878 O O . PHE A 1 109 ? 20.869 22.656 -1.849 1.00 30.63 110 PHE A O 1
ATOM 886 N N . GLU A 1 110 ? 21.864 23.940 -3.418 1.00 33.24 111 GLU A N 1
ATOM 887 C CA . GLU A 1 110 ? 20.649 24.443 -4.025 1.00 34.67 111 GLU A CA 1
ATOM 888 C C . GLU A 1 110 ? 19.673 23.330 -4.417 1.00 31.53 111 GLU A C 1
ATOM 889 O O . GLU A 1 110 ? 18.475 23.398 -4.088 1.00 28.27 111 GLU A O 1
ATOM 895 N N . THR A 1 111 ? 20.159 22.352 -5.197 1.00 29.48 112 THR A N 1
ATOM 896 C CA . THR A 1 111 ? 19.242 21.310 -5.703 1.00 28.03 112 THR A CA 1
ATOM 897 C C . THR A 1 111 ? 18.846 20.337 -4.587 1.00 26.54 112 THR A C 1
ATOM 898 O O . THR A 1 111 ? 17.712 19.884 -4.571 1.00 25.45 112 THR A O 1
ATOM 902 N N . SER A 1 112 ? 19.752 20.072 -3.649 1.00 26.14 113 SER A N 1
ATOM 903 C CA . SER A 1 112 ? 19.409 19.250 -2.483 1.00 25.38 113 SER A CA 1
ATOM 904 C C . SER A 1 112 ? 18.311 19.902 -1.634 1.00 23.64 113 SER A C 1
ATOM 905 O O . SER A 1 112 ? 17.380 19.221 -1.185 1.00 22.15 113 SER A O 1
ATOM 908 N N . GLU A 1 113 ? 18.388 21.209 -1.470 1.00 23.41 114 GLU A N 1
ATOM 909 C CA . GLU A 1 113 ? 17.325 21.931 -0.739 1.00 23.25 114 GLU A CA 1
ATOM 910 C C . GLU A 1 113 ? 16.016 21.857 -1.494 1.00 22.43 114 GLU A C 1
ATOM 911 O O . GLU A 1 113 ? 14.963 21.593 -0.936 1.00 21.62 114 GLU A O 1
ATOM 917 N N . GLN A 1 114 ? 16.088 22.058 -2.806 1.00 22.74 115 GLN A N 1
ATOM 918 C CA . GLN A 1 114 ? 14.878 22.035 -3.613 1.00 22.80 115 GLN A CA 1
ATOM 919 C C .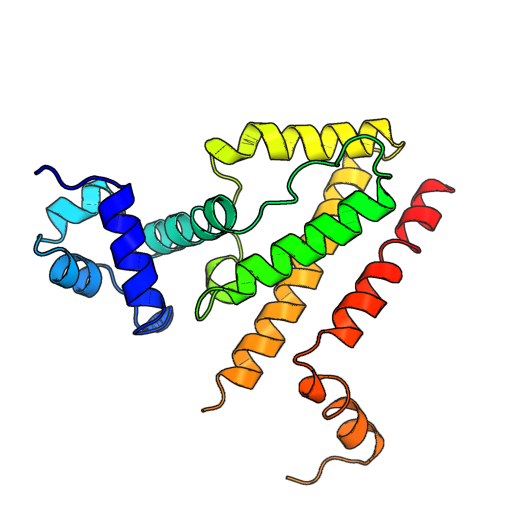 GLN A 1 114 ? 14.215 20.656 -3.598 1.00 21.55 115 GLN A C 1
ATOM 920 O O . GLN A 1 114 ? 13.007 20.548 -3.604 1.00 20.53 115 GLN A O 1
ATOM 926 N N . GLN A 1 115 ? 15.005 19.587 -3.554 1.00 21.10 116 GLN A N 1
ATOM 927 C CA . GLN A 1 115 ? 14.438 18.221 -3.446 1.00 20.36 116 GLN A CA 1
ATOM 928 C C . GLN A 1 115 ? 13.562 18.070 -2.197 1.00 19.46 116 GLN A C 1
ATOM 929 O O . GLN A 1 115 ? 12.426 17.526 -2.227 1.00 18.67 116 GLN A O 1
ATOM 935 N N . LEU A 1 116 ? 14.120 18.537 -1.090 1.00 19.18 117 LEU A N 1
ATOM 936 C CA . LEU A 1 116 ? 13.421 18.472 0.186 1.00 19.01 117 LEU A CA 1
ATOM 937 C C . LEU A 1 116 ? 12.160 19.312 0.153 1.00 18.82 117 LEU A C 1
ATOM 938 O O . LEU A 1 116 ? 11.097 18.837 0.560 1.00 18.54 117 LEU A O 1
ATOM 943 N N . GLN A 1 117 ? 12.267 20.535 -0.346 1.00 19.07 118 GLN A N 1
ATOM 944 C CA . GLN A 1 117 ? 11.117 21.430 -0.401 1.00 19.59 118 GLN A CA 1
ATOM 945 C C . GLN A 1 117 ? 10.003 20.829 -1.282 1.00 19.12 118 GLN A C 1
ATOM 946 O O . GLN A 1 117 ? 8.789 20.862 -0.978 1.00 18.92 118 GLN A O 1
ATOM 952 N N . PHE A 1 118 ? 10.450 20.307 -2.426 1.00 18.77 119 PHE A N 1
ATOM 953 C CA . PHE A 1 118 ? 9.532 19.608 -3.364 1.00 18.55 119 PHE A CA 1
ATOM 954 C C . PHE A 1 118 ? 8.708 18.500 -2.705 1.00 18.04 119 PHE A C 1
ATOM 955 O O . PHE A 1 118 ? 7.469 18.457 -2.853 1.00 18.17 119 PHE A O 1
ATOM 963 N N . LEU A 1 119 ? 9.363 17.627 -1.959 1.00 17.51 120 LEU A N 1
ATOM 964 C CA . LEU A 1 119 ? 8.692 16.534 -1.288 1.00 17.45 120 LEU A CA 1
ATOM 965 C C . LEU A 1 119 ? 7.742 17.076 -0.196 1.00 17.95 120 LEU A C 1
ATOM 966 O O . LEU A 1 119 ? 6.610 16.583 -0.041 1.00 18.23 120 LEU A O 1
ATOM 971 N N . CYS A 1 120 ? 8.183 18.099 0.535 1.00 18.37 121 CYS A N 1
ATOM 972 C CA . CYS A 1 120 ? 7.312 18.735 1.545 1.00 19.09 121 CYS A CA 1
ATOM 973 C C . CYS A 1 120 ? 6.043 19.300 0.844 1.00 19.68 121 CYS A C 1
ATOM 974 O O . CYS A 1 120 ? 4.882 19.135 1.325 1.00 20.15 121 CYS A O 1
ATOM 977 N N . ASP A 1 121 ? 6.268 19.993 -0.268 1.00 20.06 122 ASP A N 1
ATOM 978 C CA . ASP A 1 121 ? 5.183 20.566 -1.071 1.00 21.23 122 ASP A CA 1
ATOM 979 C C . ASP A 1 121 ? 4.231 19.487 -1.566 1.00 20.94 122 ASP A C 1
ATOM 980 O O . ASP A 1 121 ? 3.066 19.777 -1.747 1.00 22.24 122 ASP A O 1
ATOM 985 N N . ALA A 1 122 ? 4.717 18.272 -1.810 1.00 20.12 123 ALA A N 1
ATOM 986 C CA . ALA A 1 122 ? 3.901 17.095 -2.169 1.00 20.18 123 ALA A CA 1
ATOM 987 C C . ALA A 1 122 ? 3.070 16.481 -1.046 1.00 20.37 123 ALA A C 1
ATOM 988 O O . ALA A 1 122 ? 2.170 15.648 -1.312 1.00 20.09 123 ALA A O 1
ATOM 990 N N . GLY A 1 123 ? 3.339 16.915 0.182 1.00 20.44 124 GLY A N 1
ATOM 991 C CA . GLY A 1 123 ? 2.568 16.509 1.339 1.00 21.26 124 GLY A CA 1
ATOM 992 C C . GLY A 1 123 ? 3.319 15.704 2.370 1.00 20.94 124 GLY A C 1
ATOM 993 O O . GLY A 1 123 ? 2.746 15.326 3.397 1.00 21.39 124 GLY A O 1
ATOM 994 N N . PHE A 1 124 ? 4.606 15.450 2.109 1.00 20.54 125 PHE A N 1
ATOM 995 C CA . PHE A 1 124 ? 5.486 14.774 3.042 1.00 20.55 125 PHE A CA 1
ATOM 996 C C . PHE A 1 124 ? 5.828 15.712 4.197 1.00 20.31 125 PHE A C 1
ATOM 997 O O . PHE A 1 124 ? 6.012 16.900 3.963 1.00 20.42 125 PHE A O 1
ATOM 1005 N N . THR A 1 125 ? 5.910 15.216 5.426 1.00 20.05 126 THR A N 1
ATOM 1006 C CA . THR A 1 125 ? 6.584 16.015 6.466 1.00 20.44 126 THR A CA 1
ATOM 1007 C C . THR A 1 125 ? 8.090 16.120 6.091 1.00 19.89 126 THR A C 1
ATOM 1008 O O . THR A 1 125 ? 8.583 15.290 5.311 1.00 18.97 126 THR A O 1
ATOM 1012 N N . LEU A 1 126 ? 8.792 17.106 6.642 1.00 20.23 127 LEU A N 1
ATOM 1013 C CA . LEU A 1 126 ? 10.225 17.197 6.436 1.00 20.17 127 LEU A CA 1
ATOM 1014 C C . LEU A 1 126 ? 10.910 15.889 6.831 1.00 19.88 127 LEU A C 1
ATOM 1015 O O . LEU A 1 126 ? 11.685 15.361 6.069 1.00 18.96 127 LEU A O 1
ATOM 1020 N N . THR A 1 127 ? 10.575 15.340 7.986 1.00 20.39 128 THR A N 1
ATOM 1021 C CA . THR A 1 127 ? 11.198 14.087 8.391 1.00 20.64 128 THR A CA 1
ATOM 1022 C C . THR A 1 127 ? 10.940 12.964 7.367 1.00 19.67 128 THR A C 1
ATOM 1023 O O . THR A 1 127 ? 11.848 12.204 6.987 1.00 19.23 128 THR A O 1
ATOM 1027 N N . GLN A 1 128 ? 9.702 12.866 6.904 1.00 19.35 129 GLN A N 1
ATOM 1028 C CA . GLN A 1 128 ? 9.352 11.837 5.926 1.00 18.79 129 GLN A CA 1
ATOM 1029 C C . GLN A 1 128 ? 10.092 12.084 4.613 1.00 17.88 129 GLN A C 1
ATOM 1030 O O . GLN A 1 128 ? 10.519 11.121 3.987 1.00 17.56 129 GLN A O 1
ATOM 1036 N N . ALA A 1 129 ? 10.276 13.351 4.225 1.00 17.66 130 ALA A N 1
ATOM 1037 C CA . ALA A 1 129 ? 11.009 13.675 3.018 1.00 17.21 130 ALA A CA 1
ATOM 1038 C C . ALA A 1 129 ? 12.493 13.264 3.144 1.00 17.16 130 ALA A C 1
ATOM 1039 O O . ALA A 1 129 ? 13.043 12.677 2.212 1.00 16.47 130 ALA A O 1
ATOM 1041 N N . VAL A 1 130 ? 13.074 13.521 4.290 1.00 17.81 131 VAL A N 1
ATOM 1042 C CA . VAL A 1 130 ? 14.484 13.144 4.512 1.00 18.26 131 VAL A CA 1
ATOM 1043 C C . VAL A 1 130 ? 14.608 11.616 4.412 1.00 18.14 131 VAL A C 1
ATOM 1044 O O . VAL A 1 130 ? 15.519 11.067 3.744 1.00 17.52 131 VAL A O 1
ATOM 1048 N N . TYR A 1 131 ? 13.696 10.907 5.083 1.00 18.36 132 TYR A N 1
ATOM 1049 C CA . TYR A 1 131 ? 13.756 9.466 5.057 1.00 18.94 132 TYR A CA 1
ATOM 1050 C C . TYR A 1 131 ? 13.486 8.861 3.676 1.00 18.61 132 TYR A C 1
ATOM 1051 O O . TYR A 1 131 ? 14.086 7.845 3.304 1.00 20.04 132 TYR A O 1
ATOM 1060 N N . ALA A 1 132 ? 12.602 9.483 2.919 1.00 18.12 133 ALA A N 1
ATOM 1061 C CA . ALA A 1 132 ? 12.308 9.012 1.581 1.00 18.10 133 ALA A CA 1
ATOM 1062 C C . ALA A 1 132 ? 13.518 9.143 0.681 1.00 17.85 133 ALA A C 1
ATOM 1063 O O . ALA A 1 132 ? 13.839 8.241 -0.102 1.00 17.97 133 ALA A O 1
ATOM 1065 N N . LEU A 1 133 ? 14.168 10.280 0.750 1.00 18.34 134 LEU A N 1
ATOM 1066 C CA . LEU A 1 133 ? 15.394 10.440 -0.046 1.00 19.06 134 LEU A CA 1
ATOM 1067 C C . LEU A 1 133 ? 16.469 9.453 0.389 1.00 19.73 134 LEU A C 1
ATOM 1068 O O . LEU A 1 133 ? 17.150 8.898 -0.459 1.00 19.20 134 LEU A O 1
ATOM 1073 N N . SER A 1 134 ? 16.611 9.234 1.693 1.00 20.71 135 SER A N 1
ATOM 1074 C CA . SER A 1 134 ? 17.590 8.229 2.221 1.00 21.69 135 SER A CA 1
ATOM 1075 C C . SER A 1 134 ? 17.302 6.818 1.710 1.00 22.04 135 SER A C 1
ATOM 1076 O O . SER A 1 134 ? 18.227 6.098 1.359 1.00 22.83 135 SER A O 1
ATOM 1079 N N . SER A 1 135 ? 16.019 6.478 1.555 1.00 23.07 136 SER A N 1
ATOM 1080 C CA . SER A 1 135 ? 15.598 5.144 1.118 1.00 24.44 136 SER A CA 1
ATOM 1081 C C . SER A 1 135 ? 16.126 4.858 -0.299 1.00 25.34 136 SER A C 1
ATOM 1082 O O . SER A 1 135 ? 16.699 3.799 -0.571 1.00 25.05 136 SER A O 1
ATOM 1085 N N . ILE A 1 136 ? 16.012 5.851 -1.166 1.00 24.18 137 ILE A N 1
ATOM 1086 C CA . ILE A 1 136 ? 16.454 5.747 -2.534 1.00 26.86 137 ILE A CA 1
ATOM 1087 C C . ILE A 1 136 ? 17.968 5.725 -2.577 1.00 23.50 137 ILE A C 1
ATOM 1088 O O . ILE A 1 136 ? 18.560 4.874 -3.246 1.00 24.35 137 ILE A O 1
ATOM 1093 N N . ALA A 1 137 ? 18.618 6.596 -1.800 1.00 22.29 138 ALA A N 1
ATOM 1094 C CA . ALA A 1 137 ? 20.059 6.677 -1.839 1.00 21.08 138 ALA A CA 1
ATOM 1095 C C . ALA A 1 137 ? 20.689 5.391 -1.348 1.00 19.92 138 ALA A C 1
ATOM 1096 O O . ALA A 1 137 ? 21.629 4.860 -1.962 1.00 19.71 138 ALA A O 1
ATOM 1098 N N . HIS A 1 138 ? 20.185 4.879 -0.225 1.00 18.40 139 HIS A N 1
ATOM 1099 C CA . HIS A 1 138 ? 20.817 3.729 0.409 1.00 18.05 139 HIS A CA 1
ATOM 1100 C C . HIS A 1 138 ? 20.551 2.458 -0.373 1.00 17.35 139 HIS A C 1
ATOM 1101 O O . HIS A 1 138 ? 21.423 1.628 -0.524 1.00 16.92 139 HIS A O 1
ATOM 1108 N N . PHE A 1 139 ? 19.298 2.289 -0.849 1.00 16.74 140 PHE A N 1
ATOM 1109 C CA . PHE A 1 139 ? 19.006 1.084 -1.599 1.00 17.04 140 PHE A CA 1
ATOM 1110 C C . PHE A 1 139 ? 19.817 1.083 -2.916 1.00 16.91 140 PHE A C 1
ATOM 1111 O O . PHE A 1 139 ? 20.406 0.077 -3.341 1.00 16.71 140 PHE A O 1
ATOM 1119 N N . THR A 1 140 ? 19.849 2.237 -3.552 1.00 16.87 141 THR A N 1
ATOM 1120 C CA . THR A 1 140 ? 20.565 2.320 -4.840 1.00 17.41 141 THR A CA 1
ATOM 1121 C C . THR A 1 140 ? 22.050 2.024 -4.621 1.00 17.95 141 THR A C 1
ATOM 1122 O O . THR A 1 140 ? 22.671 1.232 -5.380 1.00 18.04 141 THR A O 1
ATOM 1126 N N . LEU A 1 141 ? 22.614 2.593 -3.552 1.00 18.28 142 LEU A N 1
ATOM 1127 C CA . LEU A 1 141 ? 24.032 2.394 -3.278 1.00 19.17 142 LEU A CA 1
ATOM 1128 C C . LEU A 1 141 ? 24.330 0.915 -3.038 1.00 19.19 142 LEU A C 1
ATOM 1129 O O . LEU A 1 141 ? 25.244 0.356 -3.600 1.00 19.57 142 LEU A O 1
ATOM 1134 N N . GLY A 1 142 ? 23.475 0.245 -2.254 1.00 18.78 143 GLY A N 1
ATOM 1135 C CA . GLY A 1 142 ? 23.638 -1.182 -1.981 1.00 18.93 143 GLY A CA 1
ATOM 1136 C C . GLY A 1 142 ? 23.534 -2.032 -3.243 1.00 18.91 143 GLY A C 1
ATOM 1137 O O . GLY A 1 142 ? 24.302 -2.960 -3.439 1.00 19.44 143 GLY A O 1
ATOM 1138 N N . SER A 1 143 ? 22.571 -1.712 -4.074 1.00 18.40 144 SER A N 1
ATOM 1139 C CA . SER A 1 143 ? 22.404 -2.374 -5.366 1.00 19.12 144 SER A CA 1
ATOM 1140 C C . SER A 1 143 ? 23.679 -2.251 -6.233 1.00 19.83 144 SER A C 1
ATOM 1141 O O . SER A 1 143 ? 24.108 -3.235 -6.850 1.00 20.63 144 SER A O 1
ATOM 1144 N N . VAL A 1 144 ? 24.256 -1.055 -6.293 1.00 20.18 145 VAL A N 1
ATOM 1145 C CA . VAL A 1 144 ? 25.440 -0.804 -7.130 1.00 21.46 145 VAL A CA 1
ATOM 1146 C C . VAL A 1 144 ? 26.691 -1.500 -6.535 1.00 22.57 145 VAL A C 1
ATOM 1147 O O . VAL A 1 144 ? 27.512 -2.117 -7.229 1.00 22.87 145 VAL A O 1
ATOM 1151 N N . LEU A 1 145 ? 26.836 -1.430 -5.216 1.00 23.08 146 LEU A N 1
ATOM 1152 C CA . LEU A 1 145 ? 27.977 -2.120 -4.594 1.00 25.50 146 LEU A CA 1
ATOM 1153 C C . LEU A 1 145 ? 27.974 -3.590 -4.931 1.00 26.89 146 LEU A C 1
ATOM 1154 O O . LEU A 1 145 ? 29.028 -4.182 -5.174 1.00 27.73 146 LEU A O 1
ATOM 1159 N N . GLU A 1 146 ? 26.794 -4.193 -4.872 1.00 27.77 147 GLU A N 1
ATOM 1160 C CA . GLU A 1 146 ? 26.654 -5.609 -5.142 1.00 30.82 147 GLU A CA 1
ATOM 1161 C C . GLU A 1 146 ? 27.058 -5.950 -6.578 1.00 31.22 147 GLU A C 1
ATOM 1162 O O . GLU A 1 146 ? 27.878 -6.848 -6.768 1.00 31.13 147 GLU A O 1
ATOM 1168 N N . THR A 1 147 ? 26.549 -5.209 -7.568 1.00 30.70 148 THR A N 1
ATOM 1169 C CA . THR A 1 147 ? 26.801 -5.518 -8.965 1.00 31.68 148 THR A CA 1
ATOM 1170 C C . THR A 1 147 ? 28.265 -5.241 -9.304 1.00 30.39 148 THR A C 1
ATOM 1171 O O . THR A 1 147 ? 28.885 -6.000 -10.067 1.00 30.32 148 THR A O 1
ATOM 1175 N N . GLN A 1 148 ? 28.814 -4.153 -8.759 1.00 28.34 149 GLN A N 1
ATOM 1176 C CA . GLN A 1 148 ? 30.231 -3.806 -9.050 1.00 28.51 149 GLN A CA 1
ATOM 1177 C C . GLN A 1 148 ? 31.190 -4.874 -8.529 1.00 30.56 149 GLN A C 1
ATOM 1178 O O . GLN A 1 148 ? 32.127 -5.291 -9.251 1.00 30.26 149 GLN A O 1
ATOM 1184 N N . GLU A 1 149 ? 30.958 -5.327 -7.295 1.00 31.96 150 GLU A N 1
ATOM 1185 C CA . GLU A 1 149 ? 31.755 -6.421 -6.753 1.00 35.32 150 GLU A CA 1
ATOM 1186 C C . GLU A 1 149 ? 31.588 -7.731 -7.552 1.00 37.40 150 GLU A C 1
ATOM 1187 O O . GLU A 1 149 ? 32.604 -8.382 -7.875 1.00 38.57 150 GLU A O 1
ATOM 1193 N N . HIS A 1 150 ? 30.361 -8.096 -7.931 1.00 39.20 151 HIS A N 1
ATOM 1194 C CA . HIS A 1 150 ? 30.178 -9.299 -8.763 1.00 43.26 151 HIS A CA 1
ATOM 1195 C C . HIS A 1 150 ? 30.879 -9.192 -10.100 1.00 46.28 151 HIS A C 1
ATOM 1196 O O . HIS A 1 150 ? 31.493 -10.162 -10.585 1.00 47.33 151 HIS A O 1
ATOM 1203 N N . GLN A 1 151 ? 30.802 -8.018 -10.706 1.00 47.11 152 GLN A N 1
ATOM 1204 C CA . GLN A 1 151 ? 31.490 -7.813 -11.959 1.00 50.74 152 GLN A CA 1
ATOM 1205 C C . GLN A 1 151 ? 32.973 -7.918 -11.688 1.00 51.40 152 GLN A C 1
ATOM 1206 O O . GLN A 1 151 ? 33.660 -8.674 -12.369 1.00 54.42 152 GLN A O 1
ATOM 1212 N N . GLU A 1 152 ? 33.446 -7.225 -10.656 1.00 52.62 153 GLU A N 1
ATOM 1213 C CA . GLU A 1 152 ? 34.880 -7.158 -10.331 1.00 54.57 153 GLU A CA 1
ATOM 1214 C C . GLU A 1 152 ? 35.522 -8.521 -10.079 1.00 59.94 153 GLU A C 1
ATOM 1215 O O . GLU A 1 152 ? 36.746 -8.628 -10.175 1.00 62.17 153 GLU A O 1
ATOM 1221 N N . SER A 1 153 ? 34.739 -9.558 -9.775 1.00 62.75 154 SER A N 1
ATOM 1222 C CA . SER A 1 153 ? 35.285 -10.921 -9.797 1.00 69.72 154 SER A CA 1
ATOM 1223 C C . SER A 1 153 ? 35.879 -11.235 -11.195 1.00 76.77 154 SER A C 1
ATOM 1224 O O . SER A 1 153 ? 35.181 -11.693 -12.109 1.00 82.40 154 SER A O 1
ATOM 1227 N N . GLN A 1 154 ? 37.181 -10.973 -11.334 1.00 83.11 155 GLN A N 1
ATOM 1228 C CA . GLN A 1 154 ? 37.927 -11.042 -12.608 1.00 82.39 155 GLN A CA 1
ATOM 1229 C C . GLN 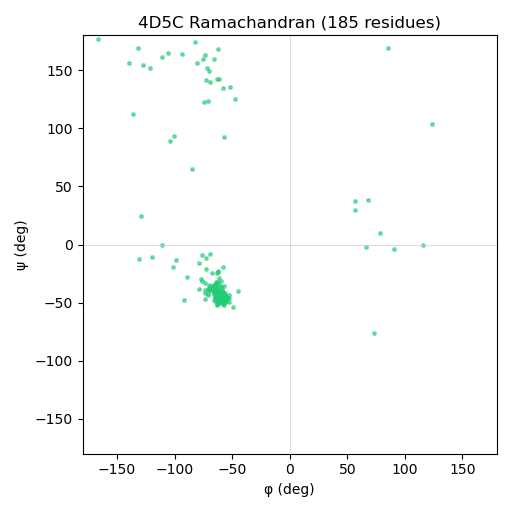A 1 154 ? 37.568 -9.859 -13.524 1.00 78.40 155 GLN A C 1
ATOM 1230 O O . GLN A 1 154 ? 36.591 -9.898 -14.270 1.00 68.24 155 GLN A O 1
ATOM 1236 N N . ILE A 1 165 ? 30.825 -25.330 -7.948 1.00 57.15 166 ILE A N 1
ATOM 1237 C CA . ILE A 1 165 ? 30.088 -24.702 -6.841 1.00 56.68 166 ILE A CA 1
ATOM 1238 C C . ILE A 1 165 ? 28.542 -24.986 -6.854 1.00 50.44 166 ILE A C 1
ATOM 1239 O O . ILE A 1 165 ? 27.768 -24.403 -7.612 1.00 48.99 166 ILE A O 1
ATOM 1244 N N . ASN A 1 166 ? 28.105 -25.886 -5.982 1.00 46.30 167 ASN A N 1
ATOM 1245 C CA . ASN A 1 166 ? 26.734 -26.424 -6.052 1.00 44.73 167 ASN A CA 1
ATOM 1246 C C . ASN A 1 166 ? 25.768 -25.867 -5.002 1.00 42.04 167 ASN A C 1
ATOM 1247 O O . ASN A 1 166 ? 25.593 -26.427 -3.906 1.00 41.72 167 ASN A O 1
ATOM 1252 N N . TYR A 1 167 ? 25.121 -24.769 -5.368 1.00 40.94 168 TYR A N 1
ATOM 1253 C CA . TYR A 1 167 ? 24.053 -24.172 -4.565 1.00 38.29 168 TYR A CA 1
ATOM 1254 C C . TYR A 1 167 ? 22.767 -25.007 -4.587 1.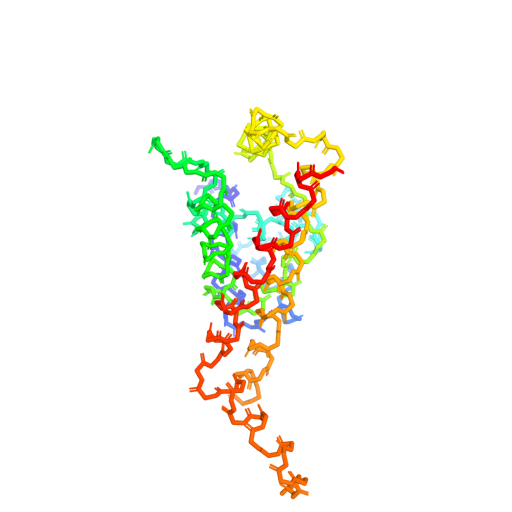00 36.26 168 TYR A C 1
ATOM 1255 O O . TYR A 1 167 ? 22.485 -25.688 -5.554 1.00 35.67 168 TYR A O 1
ATOM 1264 N N . PRO A 1 168 ? 21.969 -24.935 -3.518 1.00 33.38 169 PRO A N 1
ATOM 1265 C CA . PRO A 1 168 ? 20.646 -25.571 -3.618 1.00 32.86 169 PRO A CA 1
ATOM 1266 C C . PRO A 1 168 ? 19.772 -24.912 -4.717 1.00 31.38 169 PRO A C 1
ATOM 1267 O O . PRO A 1 168 ? 20.140 -23.857 -5.271 1.00 30.26 169 PRO A O 1
ATOM 1271 N N . PRO A 1 169 ? 18.647 -25.547 -5.068 1.00 30.89 170 PRO A N 1
ATOM 1272 C CA . PRO A 1 169 ? 17.997 -25.113 -6.302 1.00 30.41 170 PRO A CA 1
ATOM 1273 C C . PRO A 1 169 ? 17.332 -23.738 -6.300 1.00 28.90 170 PRO A C 1
ATOM 1274 O O . PRO A 1 169 ? 17.365 -23.051 -7.313 1.00 27.92 170 PRO A O 1
ATOM 1278 N N . LEU A 1 170 ? 16.698 -23.335 -5.204 1.00 27.75 171 LEU A N 1
ATOM 1279 C CA . LEU A 1 170 ? 16.073 -22.033 -5.232 1.00 26.78 171 LEU A CA 1
ATOM 1280 C C . LEU A 1 170 ? 17.191 -21.010 -5.216 1.00 25.95 171 LEU A C 1
ATOM 1281 O O . LEU A 1 170 ? 17.133 -20.004 -5.900 1.00 25.10 171 LEU A O 1
ATOM 1286 N N . LEU A 1 171 ? 18.245 -21.282 -4.454 1.00 26.64 172 LEU A N 1
ATOM 1287 C CA . LEU A 1 171 ? 19.353 -20.334 -4.366 1.00 26.52 172 LEU A CA 1
ATOM 1288 C C . LEU A 1 171 ? 20.070 -20.191 -5.713 1.00 26.74 172 LEU A C 1
ATOM 1289 O O . LEU A 1 171 ? 20.480 -19.090 -6.109 1.00 25.99 172 LEU A O 1
ATOM 1294 N N . THR A 1 172 ? 20.231 -21.304 -6.408 1.00 27.75 173 THR A N 1
ATOM 1295 C CA . THR A 1 172 ? 20.802 -21.257 -7.773 1.00 28.41 173 THR A CA 1
ATOM 1296 C C . THR A 1 172 ? 19.988 -20.329 -8.690 1.00 28.01 173 THR A C 1
ATOM 1297 O O . THR A 1 172 ? 20.557 -19.503 -9.409 1.00 27.90 173 THR A O 1
ATOM 1301 N N . GLN A 1 173 ? 18.660 -20.430 -8.641 1.00 28.41 174 GLN A N 1
ATOM 1302 C CA . GLN A 1 173 ? 17.793 -19.535 -9.434 1.00 28.28 174 GLN A CA 1
ATOM 1303 C C . GLN A 1 173 ? 17.886 -18.075 -8.986 1.00 27.54 174 GLN A C 1
ATOM 1304 O O . GLN A 1 173 ? 17.948 -17.158 -9.819 1.00 27.89 174 GLN A O 1
ATOM 1310 N N . ALA A 1 174 ? 17.918 -17.863 -7.668 1.00 26.99 175 ALA A N 1
ATOM 1311 C CA . ALA A 1 174 ? 18.144 -16.539 -7.082 1.00 26.21 175 ALA A CA 1
ATOM 1312 C C . ALA A 1 174 ? 19.410 -15.854 -7.631 1.00 26.05 175 ALA A C 1
ATOM 1313 O O . ALA A 1 174 ? 19.376 -14.685 -8.001 1.00 24.89 175 ALA A O 1
ATOM 1315 N N . ILE A 1 175 ? 20.513 -16.595 -7.701 1.00 27.40 176 ILE A N 1
ATOM 1316 C CA . ILE A 1 175 ? 21.773 -16.005 -8.128 1.00 28.32 176 ILE A CA 1
ATOM 1317 C C . ILE A 1 175 ? 21.677 -15.595 -9.587 1.00 28.90 176 ILE A C 1
ATOM 1318 O O . ILE A 1 175 ? 22.099 -14.499 -9.953 1.00 28.27 176 ILE A O 1
ATOM 1323 N N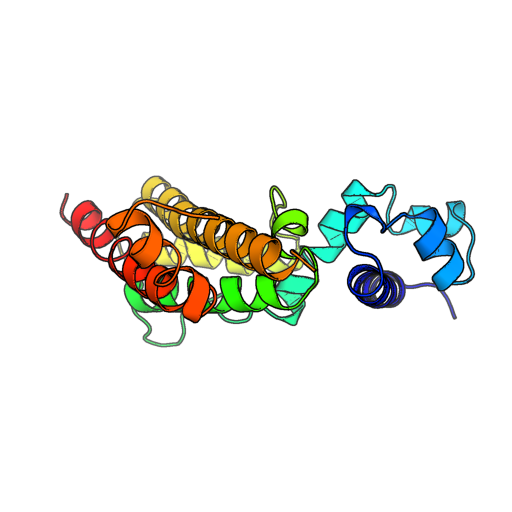 A ASP A 1 176 ? 21.104 -16.477 -10.400 0.50 30.12 177 ASP A N 1
ATOM 1324 N N B ASP A 1 176 ? 21.103 -16.472 -10.411 0.50 30.50 177 ASP A N 1
ATOM 1325 C CA A ASP A 1 176 ? 20.861 -16.214 -11.810 0.50 31.19 177 ASP A CA 1
ATOM 1326 C CA B ASP A 1 176 ? 20.847 -16.183 -11.821 0.50 31.95 177 ASP A CA 1
ATOM 1327 C C A ASP A 1 176 ? 19.934 -15.007 -12.023 0.50 30.96 177 ASP A C 1
ATOM 1328 C C B ASP A 1 176 ? 19.952 -14.965 -11.998 0.50 31.38 177 ASP A C 1
ATOM 1329 O O A ASP A 1 176 ? 20.172 -14.192 -12.918 0.50 31.22 177 ASP A O 1
ATOM 1330 O O B ASP A 1 176 ? 20.223 -14.102 -12.840 0.50 31.52 177 ASP A O 1
ATOM 1339 N N . ILE A 1 177 ? 18.885 -14.893 -11.208 1.00 29.71 178 ILE A N 1
ATOM 1340 C CA . ILE A 1 177 ? 17.942 -13.773 -11.301 1.00 29.53 178 ILE A CA 1
ATOM 1341 C C . ILE A 1 177 ? 18.591 -12.424 -10.958 1.00 29.83 178 ILE A C 1
ATOM 1342 O O . ILE A 1 177 ? 18.256 -11.397 -11.556 1.00 31.43 178 ILE A O 1
ATOM 1347 N N . MET A 1 178 ? 19.489 -12.414 -9.981 1.00 28.41 179 MET A N 1
ATOM 1348 C CA . MET A 1 178 ? 20.170 -11.184 -9.625 1.00 29.05 179 MET A CA 1
ATOM 1349 C C . MET A 1 178 ? 21.312 -10.861 -10.626 1.00 31.41 179 MET A C 1
ATOM 1350 O O . MET A 1 178 ? 21.511 -9.710 -11.006 1.00 33.52 179 MET A O 1
ATOM 1355 N N . ASP A 1 179 ? 22.015 -11.873 -11.085 1.00 31.89 180 ASP A N 1
ATOM 1356 C CA . ASP A 1 179 ? 23.277 -11.612 -11.809 1.00 34.52 180 ASP A CA 1
ATOM 1357 C C . ASP A 1 179 ? 23.076 -11.438 -13.290 1.00 35.20 180 ASP A C 1
ATOM 1358 O O . ASP A 1 179 ? 23.861 -10.714 -13.933 1.00 36.74 180 ASP A O 1
ATOM 1363 N N . SER A 1 180 ? 22.034 -12.072 -13.842 1.00 34.82 181 SER A N 1
ATOM 1364 C CA . SER A 1 180 ? 21.873 -12.182 -15.305 1.00 35.66 181 SER A CA 1
ATOM 1365 C C . SER A 1 180 ? 21.707 -10.840 -16.027 1.00 34.61 181 SER A C 1
ATOM 1366 O O . SER A 1 180 ? 22.018 -10.746 -17.219 1.00 34.98 181 SER A O 1
ATOM 1369 N N . ASP A 1 181 ? 21.269 -9.809 -15.310 1.00 31.55 182 ASP A N 1
ATOM 1370 C CA . ASP A 1 181 ? 21.180 -8.445 -15.844 1.00 31.60 182 ASP A CA 1
ATOM 1371 C C . ASP A 1 181 ? 21.867 -7.422 -14.907 1.00 30.73 182 ASP A C 1
ATOM 1372 O O . ASP A 1 181 ? 21.485 -6.240 -14.896 1.00 30.44 182 ASP A O 1
ATOM 1377 N N . ASN A 1 182 ? 22.819 -7.878 -14.090 1.00 29.82 183 ASN A N 1
ATOM 1378 C CA . ASN A 1 182 ? 23.542 -6.956 -13.185 1.00 29.93 183 ASN A CA 1
ATOM 1379 C C . ASN A 1 182 ? 22.583 -6.183 -12.269 1.00 27.72 183 ASN A C 1
ATOM 1380 O O . ASN A 1 182 ? 22.745 -4.988 -12.006 1.00 26.61 183 ASN A O 1
ATOM 1385 N N . GLY A 1 183 ? 21.541 -6.880 -11.840 1.00 26.49 184 GLY A N 1
ATOM 1386 C CA . GLY A 1 183 ? 20.687 -6.382 -10.820 1.00 24.97 184 GLY A CA 1
ATOM 1387 C C . GLY A 1 183 ? 19.676 -5.357 -11.263 1.00 24.38 184 GLY A C 1
ATOM 1388 O O . GLY A 1 183 ? 19.013 -4.769 -10.412 1.00 21.57 184 GLY A O 1
ATOM 1389 N N . GLU A 1 184 ? 19.534 -5.152 -12.569 1.00 24.73 185 GLU A N 1
ATOM 1390 C CA . GLU A 1 184 ? 18.604 -4.150 -13.099 1.00 25.74 185 GLU A CA 1
ATOM 1391 C C . GLU A 1 184 ? 17.124 -4.412 -12.785 1.00 23.68 185 GLU A C 1
ATOM 1392 O O . GLU A 1 184 ? 16.415 -3.521 -12.331 1.00 21.82 185 GLU A O 1
ATOM 1398 N N . ALA A 1 185 ? 16.655 -5.620 -13.080 1.00 23.26 186 ALA A N 1
ATOM 1399 C CA . ALA A 1 185 ? 15.242 -5.928 -12.864 1.00 22.85 186 ALA A CA 1
ATOM 1400 C C . ALA A 1 185 ? 14.878 -5.848 -11.384 1.00 21.55 186 ALA A C 1
ATOM 1401 O O . ALA A 1 185 ? 13.841 -5.286 -11.040 1.00 20.92 186 ALA A O 1
ATOM 1403 N N . ALA A 1 186 ? 15.766 -6.364 -10.522 1.00 21.13 187 ALA A N 1
ATOM 1404 C CA . ALA A 1 186 ? 15.552 -6.334 -9.095 1.00 20.55 187 ALA A CA 1
ATOM 1405 C C . ALA A 1 186 ? 15.497 -4.890 -8.646 1.00 19.64 187 ALA A C 1
ATOM 1406 O O . ALA A 1 186 ? 14.651 -4.534 -7.825 1.00 19.54 187 ALA A O 1
ATOM 1408 N N . PHE A 1 187 ? 16.389 -4.063 -9.178 1.00 19.24 188 PHE A N 1
ATOM 1409 C CA . PHE A 1 187 ? 16.449 -2.643 -8.838 1.00 19.09 188 PHE A CA 1
ATOM 1410 C C . PHE A 1 187 ? 15.110 -1.947 -9.164 1.00 19.50 188 PHE A C 1
ATOM 1411 O O . PHE A 1 187 ? 14.521 -1.241 -8.323 1.00 19.31 188 PHE A O 1
ATOM 1419 N N . LEU A 1 188 ? 14.619 -2.172 -10.376 1.00 20.78 189 LEU A N 1
ATOM 1420 C CA . LEU A 1 188 ? 13.329 -1.575 -10.792 1.00 21.87 189 LEU A CA 1
ATOM 1421 C C . LEU A 1 188 ? 12.136 -2.008 -9.906 1.00 21.33 189 LEU A C 1
ATOM 1422 O O . LEU A 1 188 ? 11.261 -1.206 -9.536 1.00 20.26 189 LEU A O 1
ATOM 1427 N N . PHE A 1 189 ? 12.102 -3.290 -9.618 1.00 21.38 190 PHE A N 1
ATOM 1428 C CA . PHE A 1 189 ? 11.072 -3.855 -8.766 1.00 22.00 190 PHE A CA 1
ATOM 1429 C C . PHE A 1 189 ? 11.044 -3.198 -7.385 1.00 21.27 190 PHE A C 1
ATOM 1430 O O . PHE A 1 189 ? 9.998 -2.723 -6.922 1.00 21.70 190 PHE A O 1
ATOM 1438 N N . VAL A 1 190 ? 12.203 -3.112 -6.729 1.00 20.68 191 VAL A N 1
ATOM 1439 C CA . VAL A 1 190 ? 12.289 -2.524 -5.408 1.00 20.37 191 VAL A CA 1
ATOM 1440 C C . VAL A 1 190 ? 11.989 -1.044 -5.433 1.00 20.34 191 VAL A C 1
ATOM 1441 O O . VAL A 1 190 ? 11.343 -0.515 -4.544 1.00 19.24 191 VAL A O 1
ATOM 1445 N N . LEU A 1 191 ? 12.442 -0.360 -6.481 1.00 20.54 192 LEU A N 1
ATOM 1446 C CA . LEU A 1 191 ? 12.144 1.023 -6.587 1.00 21.47 192 LEU A CA 1
ATOM 1447 C C . LEU A 1 191 ? 10.578 1.234 -6.573 1.00 22.02 192 LEU A C 1
ATOM 1448 O O . LEU A 1 191 ? 10.069 2.091 -5.839 1.00 22.55 192 LEU A O 1
ATOM 1453 N N . ASP A 1 192 ? 9.814 0.400 -7.279 1.00 21.53 193 ASP A N 1
ATOM 1454 C CA . ASP A 1 192 ? 8.360 0.500 -7.241 1.00 22.65 193 ASP A CA 1
ATOM 1455 C C . ASP A 1 192 ? 7.766 0.079 -5.891 1.00 21.37 193 ASP A C 1
ATOM 1456 O O . ASP A 1 192 ? 6.801 0.660 -5.441 1.00 20.95 193 ASP A O 1
ATOM 1461 N N . VAL A 1 193 ? 8.370 -0.910 -5.244 1.00 20.59 194 VAL A N 1
ATOM 1462 C CA . VAL A 1 193 ? 8.032 -1.273 -3.872 1.00 20.61 194 VAL A CA 1
ATOM 1463 C C . VAL A 1 193 ? 8.161 -0.072 -2.923 1.00 19.80 194 VAL A C 1
ATOM 1464 O O . VAL A 1 193 ? 7.274 0.207 -2.063 1.00 18.78 194 VAL A O 1
ATOM 1468 N N . MET A 1 194 ? 9.274 0.656 -3.049 1.00 18.75 195 MET A N 1
ATOM 1469 C CA A MET A 1 194 ? 9.497 1.791 -2.174 0.70 19.13 195 MET A CA 1
ATOM 1470 C CA B MET A 1 194 ? 9.512 1.818 -2.199 0.30 18.37 195 MET A CA 1
ATOM 1471 C C . MET A 1 194 ? 8.497 2.894 -2.443 1.00 18.74 195 MET A C 1
ATOM 1472 O O . MET A 1 194 ? 7.935 3.457 -1.509 1.00 18.12 195 MET A O 1
ATOM 1481 N N . ILE A 1 195 ? 8.271 3.194 -3.718 1.00 18.59 196 ILE A N 1
ATOM 1482 C CA . ILE A 1 195 ? 7.262 4.196 -4.043 1.00 19.96 196 ILE A CA 1
ATOM 1483 C C . ILE A 1 195 ? 5.883 3.826 -3.453 1.00 19.07 196 ILE A C 1
ATOM 1484 O O . ILE A 1 195 ? 5.194 4.683 -2.859 1.00 19.54 196 ILE A O 1
ATOM 1489 N N . SER A 1 196 ? 5.475 2.560 -3.572 1.00 18.89 197 SER A N 1
ATOM 1490 C CA A SER A 1 196 ? 4.149 2.142 -3.091 0.70 19.62 197 SER A CA 1
ATOM 1491 C CA B SER A 1 196 ? 4.158 2.084 -3.043 0.30 19.17 197 SER A CA 1
ATOM 1492 C C . SER A 1 196 ? 4.105 2.260 -1.559 1.00 19.04 197 SER A C 1
ATOM 1493 O O . SER A 1 196 ? 3.116 2.695 -0.983 1.00 19.15 197 SER A O 1
ATOM 1498 N N . GLY A 1 197 ? 5.203 1.895 -0.890 1.00 18.06 198 GLY A N 1
ATOM 1499 C CA . GLY A 1 197 ? 5.194 2.006 0.562 1.00 18.00 198 GLY A CA 1
ATOM 1500 C C . GLY A 1 197 ? 5.141 3.447 1.038 1.00 17.89 198 GLY A C 1
ATOM 1501 O O . GLY A 1 197 ? 4.583 3.736 2.067 1.00 18.36 198 GLY A O 1
ATOM 1502 N N . LEU A 1 198 ? 5.793 4.359 0.325 1.00 17.45 199 LEU A N 1
ATOM 1503 C CA . LEU A 1 198 ? 5.729 5.784 0.624 1.00 17.51 199 LEU A CA 1
ATOM 1504 C C . LEU A 1 198 ? 4.325 6.348 0.403 1.00 18.18 199 LEU A C 1
ATOM 1505 O O . LEU A 1 198 ? 3.876 7.152 1.193 1.00 18.88 199 LEU A O 1
ATOM 1510 N N . GLU A 1 199 ? 3.648 5.914 -0.659 1.00 18.15 200 GLU A N 1
ATOM 1511 C CA . GLU A 1 199 ? 2.230 6.267 -0.864 1.00 19.22 200 GLU A CA 1
ATOM 1512 C C . GLU A 1 199 ? 1.437 5.878 0.376 1.00 20.21 200 GLU A C 1
ATOM 1513 O O . GLU A 1 199 ? 0.623 6.660 0.878 1.00 20.90 200 GLU A O 1
ATOM 1519 N N . THR A 1 200 ? 1.697 4.685 0.878 1.00 20.71 201 THR A N 1
ATOM 1520 C CA . THR A 1 200 ? 1.037 4.228 2.099 1.00 22.42 201 THR A CA 1
ATOM 1521 C C . THR A 1 200 ? 1.311 5.113 3.326 1.00 23.48 201 THR A C 1
ATOM 1522 O O . THR A 1 200 ? 0.382 5.387 4.106 1.00 24.13 201 THR A O 1
ATOM 1526 N N . VAL A 1 201 ? 2.567 5.563 3.462 1.00 24.50 202 VAL A N 1
ATOM 1527 C CA . VAL A 1 201 ? 2.924 6.542 4.487 1.00 25.97 202 VAL A CA 1
ATOM 1528 C C . VAL A 1 201 ? 2.105 7.829 4.358 1.00 26.92 202 VAL A C 1
ATOM 1529 O O . VAL A 1 201 ? 1.532 8.294 5.365 1.00 27.31 202 VAL A O 1
ATOM 1533 N N . LEU A 1 202 ? 1.977 8.373 3.143 1.00 26.11 203 LEU A N 1
ATOM 1534 C CA . LEU A 1 202 ? 1.187 9.580 2.938 1.00 29.24 203 LEU A CA 1
ATOM 1535 C C . LEU A 1 202 ? -0.285 9.381 3.280 1.00 31.28 203 LEU A C 1
ATOM 1536 O O . LEU A 1 202 ? -0.984 10.358 3.529 1.00 33.87 203 LEU A O 1
ATOM 1541 N N . ASN A 1 203 ? -0.781 8.147 3.236 1.00 33.97 204 ASN A N 1
ATOM 1542 C CA . ASN A 1 203 ? -2.176 7.897 3.652 1.00 39.64 204 ASN A CA 1
ATOM 1543 C C . ASN A 1 203 ? -2.449 8.300 5.076 1.00 45.05 204 ASN A C 1
ATOM 1544 O O . ASN A 1 203 ? -3.496 8.895 5.365 1.00 44.57 204 ASN A O 1
ATOM 1549 N N . ASN A 1 204 ? -1.529 7.931 5.963 1.00 49.59 205 ASN A N 1
ATOM 1550 C CA . ASN A 1 204 ? -1.605 8.322 7.369 1.00 58.79 205 ASN A CA 1
ATOM 1551 C C . ASN A 1 204 ? -0.350 9.084 7.804 1.00 58.39 205 ASN A C 1
ATOM 1552 O O . ASN A 1 204 ? 0.415 8.634 8.662 1.00 65.69 205 ASN A O 1
#

Radius of gyration: 19.28 Å; Cα contacts (8 Å, |Δi|>4): 170; chains: 1; bounding box: 57×53×25 Å

Foldseek 3Di:
DQDDLVNLLVLQQVVCQVQNLVRRFLCVSCVSVVHDSVSCCVRAVTSLSSLLVNLQVLCVPQQPLLAADVPHDLLRSLLSSLVSVLVSQLPTQCSLVSNPPHDHDPVCPVSVVNQLVRVVVNPADSVLSVVLNVVSVVVSSVLNVVLSVVVVPCDDDPDVVVVVVCVCHVVSNVVVSSVVSVVSSVVSVVVSVD

Nearest PDB structures (foldseek):
  4d5c-assembly1_A-2  TM=1.004E+00  e=3.069E-27  Proteus mirabilis
  6rgx-assembly1_B  TM=9.642E-01  e=2.564E-19  Escherichia coli
  2xpv-assembly1_A  TM=9.536E-01  e=2.118E-19  Escherichia coli
  4abz-assembly1_AAA-2  TM=9.546E-01  e=2.019E-19  Escherichia coli
  4b3a-assembly1_A-2  TM=9.559E-01  e=2.689E-19  Escherichia coli